Protein AF-A0A352ICX8-F1 (afdb_monomer_lite)

Sequence (195 aa):
MQNKGFVKVFALLLTLVCLFYLSFSVVTSHFESKAKSIAQTEGEEAADHYLDSVLNNKVYCNVWTLKECREMGIGLGLDLKGGMNVILEVSVPDVVKALADHKEETDENFRKAIEQATTESANSQSDFITLFVKDYKALAPQKSLAELFATQQLRDKVTTNSSDKEVERVLRAEVESAINNSYNVLRTRIDRFGV

Foldseek 3Di:
DPCPVVVVVVVVVVVVVVVVLQVLQVQLVVLVVVLVVCCVVPNNVRSVVSCVVQQQAQRPPNPDGNVRSVVSHDLDACVVVPHDDDDDDDDLLVLVCVLLVVCVVVDVLLVVLSVQLVVVVVVDVDDSLVSSLVSSCVSCVPDAVLVRRCDPVCVVQGHSPDHNVSVSVVSVVSSVVVVVVVVVVVVVVSVVSPD

Structure (mmCIF, N/CA/C/O backbone):
data_AF-A0A352ICX8-F1
#
_entry.id   AF-A0A352ICX8-F1
#
loop_
_atom_site.group_PDB
_atom_site.id
_atom_site.type_symbol
_atom_site.label_atom_id
_atom_site.label_alt_id
_atom_site.label_comp_id
_atom_site.label_asym_id
_atom_site.label_entity_id
_atom_site.label_seq_id
_atom_site.pdbx_PDB_ins_code
_atom_site.Cartn_x
_atom_site.Cartn_y
_atom_site.Cartn_z
_atom_site.occupancy
_atom_site.B_iso_or_equiv
_atom_site.auth_seq_id
_atom_site.auth_comp_id
_atom_site.auth_asym_id
_atom_site.auth_atom_id
_atom_site.pdbx_PDB_model_num
ATOM 1 N N . MET A 1 1 ? 27.028 -29.276 -48.577 1.00 55.38 1 MET A N 1
ATOM 2 C CA . MET A 1 1 ? 27.467 -27.917 -48.153 1.00 55.38 1 MET A CA 1
ATOM 3 C C . MET A 1 1 ? 26.517 -26.783 -48.602 1.00 55.38 1 MET A C 1
ATOM 5 O O . MET A 1 1 ? 26.865 -25.625 -48.404 1.00 55.38 1 MET A O 1
ATOM 9 N N . GLN A 1 2 ? 25.316 -27.074 -49.134 1.00 57.41 2 GLN A N 1
ATOM 10 C CA . GLN A 1 2 ? 24.428 -26.086 -49.784 1.00 57.41 2 GLN A CA 1
ATOM 11 C C . GLN A 1 2 ? 23.592 -25.193 -48.844 1.00 57.41 2 GLN A C 1
ATOM 13 O O . GLN A 1 2 ? 23.283 -24.070 -49.219 1.00 57.41 2 GLN A O 1
ATOM 18 N N . ASN A 1 3 ? 23.318 -25.591 -47.596 1.00 61.38 3 ASN A N 1
ATOM 19 C CA . ASN A 1 3 ? 22.511 -24.757 -46.682 1.00 61.38 3 ASN A CA 1
ATOM 20 C C . ASN A 1 3 ? 23.305 -23.655 -45.954 1.00 61.38 3 ASN A C 1
ATOM 22 O O . ASN A 1 3 ? 22.727 -22.869 -45.209 1.00 61.38 3 ASN A O 1
ATOM 26 N N . LYS A 1 4 ? 24.627 -23.550 -46.169 1.00 68.69 4 LYS A N 1
ATOM 27 C CA . LYS A 1 4 ? 25.471 -22.558 -45.475 1.00 68.69 4 LYS A CA 1
ATOM 28 C C . LYS A 1 4 ? 25.108 -21.107 -45.828 1.00 68.69 4 LYS A C 1
ATOM 30 O O . LYS A 1 4 ? 25.280 -20.237 -44.983 1.00 68.69 4 LYS A O 1
ATOM 35 N N . GLY A 1 5 ? 24.620 -20.841 -47.044 1.00 75.69 5 GLY A N 1
ATOM 36 C CA . GLY A 1 5 ? 24.180 -19.500 -47.459 1.00 75.69 5 GLY A CA 1
ATOM 37 C C . GLY A 1 5 ? 22.880 -19.076 -46.774 1.00 75.69 5 GLY A C 1
ATOM 38 O O . GLY A 1 5 ? 22.820 -18.002 -46.185 1.00 75.69 5 GLY A O 1
ATOM 39 N N . PHE A 1 6 ? 21.884 -19.966 -46.761 1.00 83.69 6 PHE A N 1
ATOM 40 C CA . PHE A 1 6 ? 20.600 -19.735 -46.096 1.00 83.69 6 PHE A CA 1
ATOM 41 C C . PHE A 1 6 ? 20.761 -19.500 -44.588 1.00 83.69 6 PHE A C 1
ATOM 43 O O . PHE A 1 6 ? 20.222 -18.536 -44.052 1.00 83.69 6 PHE A O 1
ATOM 50 N N . VAL A 1 7 ? 21.581 -20.316 -43.914 1.00 85.19 7 VAL A N 1
ATOM 51 C CA . VAL A 1 7 ? 21.846 -20.162 -42.473 1.00 85.19 7 VAL A CA 1
ATOM 52 C C . VAL A 1 7 ? 22.530 -18.824 -42.159 1.00 85.19 7 VAL A C 1
ATOM 54 O O . VAL A 1 7 ? 22.190 -18.194 -41.164 1.00 85.19 7 VAL A O 1
ATOM 57 N N . LYS A 1 8 ? 23.448 -18.344 -43.012 1.00 84.06 8 LYS A N 1
ATOM 58 C CA . LYS A 1 8 ? 24.096 -17.031 -42.830 1.00 84.06 8 LYS A CA 1
ATOM 59 C C . LYS A 1 8 ? 23.122 -15.863 -42.998 1.00 84.06 8 LYS A C 1
ATOM 61 O O . LYS A 1 8 ? 23.187 -14.919 -42.219 1.00 84.06 8 LYS A O 1
ATOM 66 N N . VAL A 1 9 ? 22.223 -15.928 -43.983 1.00 88.75 9 VAL A N 1
ATOM 67 C CA . VAL A 1 9 ? 21.189 -14.898 -44.191 1.00 88.75 9 VAL A CA 1
ATOM 68 C C . VAL A 1 9 ? 20.206 -14.883 -43.023 1.00 88.75 9 VAL A C 1
ATOM 70 O O . VAL A 1 9 ? 19.910 -13.819 -42.489 1.00 88.75 9 VAL A O 1
ATOM 73 N N . PHE A 1 10 ? 19.755 -16.056 -42.577 1.00 90.81 10 PHE A N 1
ATOM 74 C CA . PHE A 1 10 ? 18.860 -16.170 -41.429 1.00 90.81 10 PHE A CA 1
ATOM 75 C C . PHE A 1 10 ? 19.502 -15.644 -40.138 1.00 90.81 10 PHE A C 1
ATOM 77 O O . PHE A 1 10 ? 18.877 -14.872 -39.418 1.00 90.81 10 PHE A O 1
ATOM 84 N N . ALA A 1 11 ? 20.764 -15.997 -39.871 1.00 90.69 11 ALA A N 1
ATOM 85 C CA . ALA A 1 11 ? 21.499 -15.481 -38.720 1.00 90.69 11 ALA A CA 1
ATOM 86 C C . ALA A 1 11 ? 21.633 -13.951 -38.766 1.00 90.69 11 ALA A C 1
ATOM 88 O O . ALA A 1 11 ? 21.402 -13.294 -37.758 1.00 90.69 11 ALA A O 1
ATOM 89 N N . LEU A 1 12 ? 21.934 -13.379 -39.937 1.00 92.75 12 LEU A N 1
ATOM 90 C CA . LEU A 1 12 ? 22.040 -11.930 -40.110 1.00 92.75 12 LEU A CA 1
ATOM 91 C C . LEU A 1 12 ? 20.704 -11.224 -39.845 1.00 92.75 12 LEU A C 1
ATOM 93 O O . LEU A 1 12 ? 20.678 -10.217 -39.140 1.00 92.75 12 LEU A O 1
ATOM 97 N N . LEU A 1 13 ? 19.596 -11.769 -40.357 1.00 93.12 13 LEU A N 1
ATOM 98 C CA . LEU A 1 13 ? 18.257 -11.241 -40.088 1.00 93.12 13 LEU A CA 1
ATOM 99 C C . LEU A 1 13 ? 17.902 -11.324 -38.600 1.00 93.12 13 LEU A C 1
ATOM 101 O O . LEU A 1 13 ? 17.429 -10.340 -38.037 1.00 93.12 13 LEU A O 1
ATOM 105 N N . LEU A 1 14 ? 18.180 -12.457 -37.948 1.00 92.50 14 LEU A N 1
ATOM 106 C CA . LEU A 1 14 ? 17.944 -12.631 -36.515 1.00 92.50 14 LEU A CA 1
ATOM 107 C C . LEU A 1 14 ? 18.749 -11.618 -35.691 1.00 92.50 14 LEU A C 1
ATOM 109 O O . LEU A 1 14 ? 18.193 -10.964 -34.814 1.00 92.50 14 LEU A O 1
ATOM 113 N N . THR A 1 15 ? 20.036 -11.434 -35.999 1.00 93.19 15 THR A N 1
ATOM 114 C CA . THR A 1 15 ? 20.881 -10.434 -35.332 1.00 93.19 15 THR A CA 1
ATOM 115 C C . THR A 1 15 ? 20.326 -9.023 -35.506 1.00 93.19 15 THR A C 1
ATOM 117 O O . THR A 1 15 ? 20.321 -8.257 -34.546 1.00 93.19 15 THR A O 1
ATOM 120 N N . LEU A 1 16 ? 19.818 -8.679 -36.692 1.00 94.19 16 LEU A N 1
ATOM 121 C CA . LEU A 1 16 ? 19.219 -7.369 -36.949 1.00 94.19 16 LEU A CA 1
ATOM 122 C C . LEU A 1 16 ? 17.960 -7.159 -36.095 1.00 94.19 16 LEU A C 1
ATOM 124 O O . LEU A 1 16 ? 17.818 -6.114 -35.465 1.00 94.19 16 LEU A O 1
ATOM 128 N N . VAL A 1 17 ? 17.098 -8.174 -35.985 1.00 91.38 17 VAL A N 1
ATOM 129 C CA . VAL A 1 17 ? 15.918 -8.132 -35.105 1.00 91.38 17 VAL A CA 1
ATOM 130 C C . VAL A 1 17 ? 16.326 -7.975 -33.637 1.00 91.38 17 VAL A C 1
ATOM 132 O O . VAL A 1 17 ? 15.759 -7.142 -32.932 1.00 91.38 17 VAL A O 1
ATOM 135 N N . CYS A 1 18 ? 17.340 -8.706 -33.169 1.00 89.19 18 CYS A N 1
ATOM 136 C CA . CYS A 1 18 ? 17.848 -8.558 -31.803 1.00 89.19 18 CYS A CA 1
ATOM 137 C C . CYS A 1 18 ? 18.395 -7.148 -31.538 1.00 89.19 18 CYS A C 1
ATOM 139 O O . CYS A 1 18 ? 18.091 -6.561 -30.503 1.00 89.19 18 CYS A O 1
ATOM 141 N N . LEU A 1 19 ? 19.170 -6.586 -32.471 1.00 91.12 19 LEU A N 1
ATOM 142 C CA . LEU A 1 19 ? 19.686 -5.218 -32.362 1.00 91.12 19 LEU A CA 1
ATOM 143 C C . LEU A 1 19 ? 18.559 -4.183 -32.347 1.00 91.12 19 LEU A C 1
ATOM 145 O O . LEU A 1 19 ? 18.636 -3.211 -31.599 1.00 91.12 19 LEU A O 1
ATOM 149 N N . PHE A 1 20 ? 17.500 -4.407 -33.126 1.00 89.50 20 PHE A N 1
ATOM 150 C CA . PHE A 1 20 ? 16.319 -3.555 -33.119 1.00 89.50 20 PHE A CA 1
ATOM 151 C C . PHE A 1 20 ? 15.634 -3.556 -31.746 1.00 89.50 20 PHE A C 1
ATOM 153 O O . PHE A 1 20 ? 15.450 -2.484 -31.171 1.00 89.50 20 PHE A O 1
ATOM 160 N N . TYR A 1 21 ? 15.360 -4.724 -31.156 1.00 86.62 21 TYR A N 1
ATOM 161 C CA . TYR A 1 21 ? 14.778 -4.792 -29.808 1.00 86.62 21 TYR A CA 1
ATOM 162 C C . TYR A 1 21 ? 15.701 -4.204 -28.728 1.00 86.62 21 TYR A C 1
ATOM 164 O O . TYR A 1 21 ? 15.243 -3.475 -27.851 1.00 86.62 21 TYR A O 1
ATOM 172 N N . LEU A 1 22 ? 17.015 -4.435 -28.823 1.00 87.75 22 LEU A N 1
ATOM 173 C CA . LEU A 1 22 ? 17.991 -3.844 -27.900 1.00 87.75 22 LEU A CA 1
ATOM 174 C C . LEU A 1 22 ? 18.062 -2.318 -28.003 1.00 87.75 22 LEU A C 1
ATOM 176 O O . LEU A 1 22 ? 18.313 -1.650 -27.000 1.00 87.75 22 LEU A O 1
ATOM 180 N N . SER A 1 23 ? 17.823 -1.753 -29.187 1.00 89.44 23 SER A N 1
ATOM 181 C CA . SER A 1 23 ? 17.864 -0.303 -29.377 1.00 89.44 23 SER A CA 1
ATOM 182 C C . SER A 1 23 ? 16.794 0.433 -28.563 1.00 89.44 23 SER A C 1
ATOM 184 O O . SER A 1 23 ? 17.075 1.526 -28.074 1.00 89.44 23 SER A O 1
ATOM 186 N N . PHE A 1 24 ? 15.624 -0.177 -28.319 1.00 88.19 24 PHE A N 1
ATOM 187 C CA . PHE A 1 24 ? 14.598 0.405 -27.446 1.00 88.19 24 PHE A CA 1
ATOM 188 C C . PHE A 1 24 ? 15.107 0.586 -26.017 1.00 88.19 24 PHE A C 1
ATOM 190 O O . PHE A 1 24 ? 14.964 1.673 -25.464 1.00 88.19 24 PHE A O 1
ATOM 197 N N . SER A 1 25 ? 15.786 -0.424 -25.460 1.00 87.19 25 SER A N 1
ATOM 198 C CA . SER A 1 25 ? 16.375 -0.351 -24.116 1.00 87.19 25 SER A CA 1
ATOM 199 C C . SER A 1 25 ? 17.410 0.772 -23.984 1.00 87.19 25 SER A C 1
ATOM 201 O O . SER A 1 25 ? 17.482 1.433 -22.950 1.00 87.19 25 SER A O 1
ATOM 203 N N . VAL A 1 26 ? 18.204 1.019 -25.033 1.00 87.62 26 VAL A N 1
ATOM 204 C CA . VAL A 1 26 ? 19.197 2.111 -25.056 1.00 87.62 26 VAL A CA 1
ATOM 205 C C . VAL A 1 26 ? 18.513 3.477 -25.094 1.00 87.62 26 VAL A C 1
ATOM 207 O O . VAL A 1 26 ? 18.937 4.416 -24.421 1.00 87.62 26 VAL A O 1
ATOM 210 N N . VAL A 1 27 ? 17.433 3.602 -25.865 1.00 87.94 27 VAL A N 1
ATOM 211 C CA . VAL A 1 27 ? 16.665 4.848 -25.955 1.00 87.94 27 VAL A CA 1
ATOM 212 C C . VAL A 1 27 ? 16.000 5.151 -24.618 1.00 87.94 27 VAL A C 1
ATOM 214 O O . VAL A 1 27 ? 16.127 6.266 -24.117 1.00 87.94 27 VAL A O 1
ATOM 217 N N . THR A 1 28 ? 15.352 4.171 -23.988 1.00 87.06 28 THR A N 1
ATOM 218 C CA . THR A 1 28 ? 14.736 4.363 -22.669 1.00 87.06 28 THR A CA 1
ATOM 219 C C . THR A 1 28 ? 15.777 4.701 -21.607 1.00 87.06 28 THR A C 1
ATOM 221 O O . THR A 1 28 ? 15.557 5.629 -20.829 1.00 87.06 28 THR A O 1
ATOM 224 N N . SER A 1 29 ? 16.943 4.039 -21.616 1.00 86.00 29 SER A N 1
ATOM 225 C CA . SER A 1 29 ? 18.015 4.335 -20.658 1.00 86.00 29 SER A CA 1
ATOM 226 C C . SER A 1 29 ? 18.589 5.739 -20.844 1.00 86.00 29 SER A C 1
ATOM 228 O O . SER A 1 29 ? 19.012 6.358 -19.872 1.00 86.00 29 SER A O 1
ATOM 230 N N . HIS A 1 30 ? 18.601 6.271 -22.070 1.00 88.81 30 HIS A N 1
ATOM 231 C CA . HIS A 1 30 ? 19.041 7.640 -22.337 1.00 88.81 30 HIS A CA 1
ATOM 232 C C . HIS A 1 30 ? 18.140 8.673 -21.641 1.00 88.81 30 HIS A C 1
ATOM 234 O O . HIS A 1 30 ? 18.641 9.560 -20.947 1.00 88.81 30 HIS A O 1
ATOM 240 N N . PHE A 1 31 ? 16.816 8.534 -21.771 1.00 87.44 31 PHE A N 1
ATOM 241 C CA . PHE A 1 31 ? 15.858 9.426 -21.108 1.00 87.44 31 PHE A CA 1
ATOM 242 C C . PHE A 1 31 ? 15.851 9.250 -19.587 1.00 87.44 31 PHE A C 1
ATOM 244 O O . PHE A 1 31 ? 15.795 10.241 -18.863 1.00 87.44 31 PHE A O 1
ATOM 251 N N . GLU A 1 32 ? 15.985 8.018 -19.094 1.00 85.12 32 GLU A N 1
ATOM 252 C CA . GLU A 1 32 ? 16.099 7.736 -17.657 1.00 85.12 32 GLU A CA 1
ATOM 253 C C . GLU A 1 32 ? 17.392 8.311 -17.061 1.00 85.12 32 GLU A C 1
ATOM 255 O O . GLU A 1 32 ? 17.364 8.919 -15.994 1.00 85.12 32 GLU A O 1
ATOM 260 N N . SER A 1 33 ? 18.520 8.222 -17.771 1.00 85.56 33 SER A N 1
ATOM 261 C CA . SER A 1 33 ? 19.778 8.836 -17.330 1.00 85.56 33 SER A CA 1
ATOM 262 C C . SER A 1 33 ? 19.693 10.363 -17.294 1.00 85.56 33 SER A C 1
ATOM 264 O O . SER A 1 33 ? 20.306 10.992 -16.431 1.00 85.56 33 SER A O 1
ATOM 266 N N . LYS A 1 34 ? 18.922 10.970 -18.204 1.00 86.81 34 LYS A N 1
ATOM 267 C CA . LYS A 1 34 ? 18.666 12.412 -18.206 1.00 86.81 34 LYS A CA 1
ATOM 268 C C . LYS A 1 34 ? 17.754 12.827 -17.050 1.00 86.81 34 LYS A C 1
ATOM 270 O O . LYS A 1 34 ? 18.074 13.785 -16.352 1.00 86.81 34 LYS A O 1
ATOM 275 N N . ALA A 1 35 ? 16.695 12.066 -16.781 1.00 86.81 35 ALA A N 1
ATOM 276 C CA . ALA A 1 35 ? 15.860 12.263 -15.597 1.00 86.81 35 ALA A CA 1
ATOM 277 C C . ALA A 1 35 ? 16.687 12.165 -14.306 1.00 86.81 35 ALA A C 1
ATOM 279 O O . ALA A 1 35 ? 16.589 13.032 -13.446 1.00 86.81 35 ALA A O 1
ATOM 280 N N . LYS A 1 36 ? 17.605 11.194 -14.214 1.00 85.44 36 LYS A N 1
ATOM 281 C CA . LYS A 1 36 ? 18.524 11.061 -13.074 1.00 85.44 36 LYS A CA 1
ATOM 282 C C . LYS A 1 36 ? 19.438 12.275 -12.897 1.00 85.44 36 LYS A C 1
ATOM 284 O O . LYS A 1 36 ? 19.694 12.676 -11.767 1.00 85.44 36 LYS A O 1
ATOM 289 N N . SER A 1 37 ? 19.924 12.870 -13.989 1.00 86.94 37 SER A N 1
ATOM 290 C CA . SER A 1 37 ? 20.717 14.103 -13.897 1.00 86.94 37 SER A CA 1
ATOM 291 C C . SER A 1 37 ? 19.896 15.291 -13.387 1.00 86.94 37 SER A C 1
ATOM 293 O O . SER A 1 37 ? 20.404 16.047 -12.568 1.00 86.94 37 SER A O 1
ATOM 295 N N . ILE A 1 38 ? 18.621 15.396 -13.785 1.00 86.38 38 ILE A N 1
ATOM 296 C CA . ILE A 1 38 ? 17.686 16.418 -13.284 1.00 86.38 38 ILE A CA 1
ATOM 297 C C . ILE A 1 38 ? 17.395 16.184 -11.797 1.00 86.38 38 ILE A C 1
ATOM 299 O O . ILE A 1 38 ? 17.447 17.124 -11.011 1.00 86.38 38 ILE A O 1
ATOM 303 N N . ALA A 1 39 ? 17.192 14.928 -11.385 1.00 86.94 39 ALA A N 1
ATOM 304 C CA . ALA A 1 39 ? 16.965 14.576 -9.984 1.00 86.94 39 ALA A CA 1
ATOM 305 C C . ALA A 1 39 ? 18.119 15.024 -9.074 1.00 86.94 39 ALA A C 1
ATOM 307 O O . ALA A 1 39 ? 17.896 15.479 -7.956 1.00 86.94 39 ALA A O 1
ATOM 308 N N . GLN A 1 40 ? 19.360 14.928 -9.564 1.00 85.31 40 GLN A N 1
ATOM 309 C CA . GLN A 1 40 ? 20.551 15.345 -8.820 1.00 85.31 40 GLN A CA 1
ATOM 310 C C . GLN A 1 40 ? 20.701 16.867 -8.703 1.00 85.31 40 GLN A C 1
ATOM 312 O O . GLN A 1 40 ? 21.315 17.331 -7.745 1.00 85.31 40 GLN A O 1
ATOM 317 N N . THR A 1 41 ? 20.186 17.640 -9.661 1.00 86.94 41 THR A N 1
ATOM 318 C CA . THR A 1 41 ? 20.341 19.103 -9.691 1.00 86.94 41 THR A CA 1
ATOM 319 C C . THR A 1 41 ? 19.139 19.856 -9.130 1.00 86.94 41 THR A C 1
ATOM 321 O O . THR A 1 41 ? 19.321 20.884 -8.486 1.00 86.94 41 THR A O 1
ATOM 324 N N . G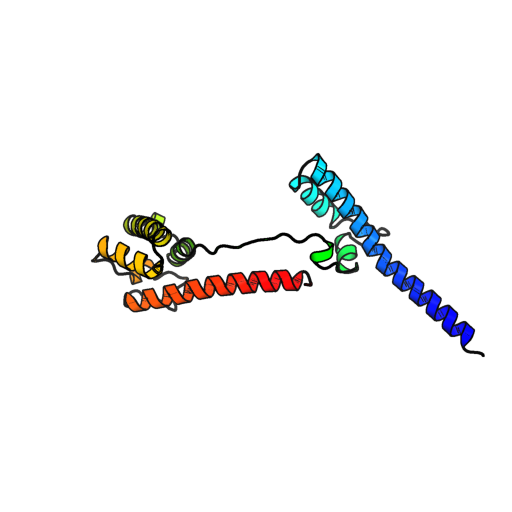LU A 1 42 ? 17.926 19.363 -9.377 1.00 83.31 42 GLU A N 1
ATOM 325 C CA . GLU A 1 42 ? 16.656 20.064 -9.126 1.00 83.31 42 GLU A CA 1
ATOM 326 C C . GLU A 1 42 ? 15.717 19.296 -8.178 1.00 83.31 42 GLU A C 1
ATOM 328 O O . GLU A 1 42 ? 14.721 19.854 -7.725 1.00 83.31 42 GLU A O 1
ATOM 333 N N . GLY A 1 43 ? 16.049 18.048 -7.831 1.00 85.19 43 GLY A N 1
ATOM 334 C CA . GLY A 1 43 ? 15.244 17.190 -6.960 1.00 85.19 43 GLY A CA 1
ATOM 335 C C . GLY A 1 43 ? 14.380 16.178 -7.718 1.00 85.19 43 GLY A C 1
ATOM 336 O O . GLY A 1 43 ? 14.159 16.278 -8.926 1.00 85.19 43 GLY A O 1
ATOM 337 N N . GLU A 1 44 ? 13.908 15.164 -6.993 1.00 83.38 44 GLU A N 1
ATOM 338 C CA . GLU A 1 44 ? 13.202 14.001 -7.553 1.00 83.38 44 GLU A CA 1
ATOM 339 C C . GLU A 1 44 ? 11.865 14.383 -8.219 1.00 83.38 44 GLU A C 1
ATOM 341 O O . GLU A 1 44 ? 11.563 13.907 -9.311 1.00 83.38 44 GLU A O 1
ATOM 346 N N . GLU A 1 45 ? 11.144 15.362 -7.662 1.00 83.06 45 GLU A N 1
ATOM 347 C CA . GLU A 1 45 ? 9.885 15.879 -8.224 1.00 83.06 45 GLU A CA 1
ATOM 348 C C . GLU A 1 45 ? 10.053 16.473 -9.637 1.00 83.06 45 GLU A C 1
ATOM 350 O O . GLU A 1 45 ? 9.205 16.281 -10.512 1.00 83.06 45 GLU A O 1
ATOM 355 N N . ALA A 1 46 ? 11.168 17.166 -9.897 1.00 83.12 46 ALA A N 1
ATOM 356 C CA . ALA A 1 46 ? 11.459 17.744 -11.209 1.00 83.12 46 ALA A CA 1
ATOM 357 C C . ALA A 1 46 ? 11.775 16.659 -12.255 1.00 83.12 46 ALA A C 1
ATOM 359 O O . ALA A 1 46 ? 11.397 16.773 -13.426 1.00 83.12 46 ALA A O 1
ATOM 360 N N . ALA A 1 47 ? 12.436 15.578 -11.833 1.00 84.00 47 ALA A N 1
ATOM 361 C CA . ALA A 1 47 ? 12.729 14.436 -12.691 1.00 84.00 47 ALA A CA 1
ATOM 362 C C . ALA A 1 47 ? 11.463 13.660 -13.078 1.00 84.00 47 ALA A C 1
ATOM 364 O O . ALA A 1 47 ? 11.314 13.278 -14.244 1.00 84.00 47 ALA A O 1
ATOM 365 N N . ASP A 1 48 ? 10.536 13.483 -12.137 1.00 84.31 48 ASP A N 1
ATOM 366 C CA . ASP A 1 48 ? 9.250 12.832 -12.386 1.00 84.31 48 ASP A CA 1
ATOM 367 C C . ASP A 1 48 ? 8.388 13.645 -13.354 1.00 84.31 48 ASP A C 1
ATOM 369 O O . ASP A 1 48 ? 7.881 13.103 -14.340 1.00 84.31 48 ASP A O 1
ATOM 373 N N . HIS A 1 49 ? 8.313 14.964 -13.160 1.00 86.62 49 HIS A N 1
ATOM 374 C CA . HIS A 1 49 ? 7.638 15.862 -14.097 1.00 86.62 49 HIS A CA 1
ATOM 375 C C . HIS A 1 49 ? 8.238 15.804 -15.508 1.00 86.62 49 HIS A C 1
ATOM 377 O O . HIS A 1 49 ? 7.504 15.788 -16.503 1.00 86.62 49 HIS A O 1
ATOM 383 N N . TYR A 1 50 ? 9.568 15.738 -15.619 1.00 87.50 50 TYR A N 1
ATOM 384 C CA . TYR A 1 50 ? 10.235 15.559 -16.905 1.00 87.50 50 TYR A CA 1
ATOM 385 C C . TYR A 1 50 ? 9.829 14.237 -17.567 1.00 87.50 50 TYR A C 1
ATOM 387 O O . TYR A 1 50 ? 9.431 14.233 -18.735 1.00 87.50 50 TYR A O 1
ATOM 395 N N . LEU A 1 51 ? 9.887 13.121 -16.839 1.00 85.50 51 LEU A N 1
ATOM 396 C CA . LEU A 1 51 ? 9.537 11.809 -17.381 1.00 85.50 51 LEU A CA 1
ATOM 397 C C . LEU A 1 51 ? 8.080 11.736 -17.830 1.00 85.50 51 LEU A C 1
ATOM 399 O O . LEU A 1 51 ? 7.827 11.197 -18.908 1.00 85.50 51 LEU A O 1
ATOM 403 N N . ASP A 1 52 ? 7.151 12.295 -17.058 1.00 85.44 52 ASP A N 1
ATOM 404 C CA . ASP A 1 52 ? 5.728 12.319 -17.403 1.00 85.44 52 ASP A CA 1
ATOM 405 C C . ASP A 1 52 ? 5.474 13.140 -18.677 1.00 85.44 52 ASP A C 1
ATOM 407 O O . ASP A 1 52 ? 4.805 12.686 -19.609 1.00 85.44 52 ASP A O 1
ATOM 411 N N . SER A 1 53 ? 6.130 14.299 -18.798 1.00 86.62 53 SER A N 1
ATOM 412 C CA . SER A 1 53 ? 6.022 15.145 -19.992 1.00 86.62 53 SER A CA 1
ATOM 413 C C . SER A 1 53 ? 6.547 14.468 -21.265 1.00 86.62 53 SER A C 1
ATOM 415 O O . SER A 1 53 ? 6.020 14.693 -22.355 1.00 86.62 53 SER A O 1
ATOM 417 N N . VAL A 1 54 ? 7.576 13.622 -21.151 1.00 86.38 54 VAL A N 1
ATOM 418 C CA . VAL A 1 54 ? 8.203 12.927 -22.287 1.00 86.38 54 VAL A CA 1
ATOM 419 C C . VAL A 1 54 ? 7.535 11.581 -22.577 1.00 86.38 54 VAL A C 1
ATOM 421 O O . VAL A 1 54 ? 7.650 11.075 -23.694 1.00 86.38 54 VAL A O 1
ATOM 424 N N . LEU A 1 55 ? 6.787 11.022 -21.623 1.00 84.81 55 LEU A N 1
ATOM 425 C CA . LEU A 1 55 ? 6.207 9.680 -21.691 1.00 84.81 55 LEU A CA 1
ATOM 426 C C . LEU A 1 55 ? 5.389 9.438 -22.969 1.00 84.81 55 LEU A C 1
ATOM 428 O O . LEU A 1 55 ? 5.542 8.402 -23.620 1.00 84.81 55 LEU A O 1
ATOM 432 N N . ASN A 1 56 ? 4.557 10.415 -23.339 1.00 85.12 56 ASN A N 1
ATOM 433 C CA . ASN A 1 56 ? 3.646 10.340 -24.485 1.00 85.12 56 ASN A CA 1
ATOM 434 C C . ASN A 1 56 ? 4.218 10.963 -25.770 1.00 85.12 56 ASN A C 1
ATOM 436 O O . ASN A 1 56 ? 3.572 10.924 -26.818 1.00 85.12 56 ASN A O 1
ATOM 440 N N . ASN A 1 57 ? 5.425 11.528 -25.721 1.00 84.69 57 ASN A N 1
ATOM 441 C CA . ASN A 1 57 ? 6.063 12.111 -26.895 1.00 84.69 57 ASN A CA 1
ATOM 442 C C . ASN A 1 57 ? 6.734 11.027 -27.740 1.00 84.69 57 ASN A C 1
ATOM 444 O O . ASN A 1 57 ? 7.272 10.049 -27.219 1.00 84.69 57 ASN A O 1
ATOM 448 N N . LYS A 1 58 ? 6.730 11.214 -29.065 1.00 85.50 58 LYS A N 1
ATOM 449 C CA . LYS A 1 58 ? 7.415 10.316 -30.001 1.00 85.50 58 LYS A CA 1
ATOM 450 C C . LYS A 1 58 ? 8.920 10.544 -29.910 1.00 85.50 58 LYS A C 1
ATOM 452 O O . LYS A 1 58 ? 9.421 11.565 -30.373 1.00 85.50 58 LYS A O 1
ATOM 457 N N . VAL A 1 59 ? 9.630 9.596 -29.308 1.00 81.81 59 VAL A N 1
ATOM 458 C CA . VAL A 1 59 ? 11.067 9.720 -29.013 1.00 81.81 59 VAL A CA 1
ATOM 459 C C . VAL A 1 59 ? 11.938 8.809 -29.871 1.00 81.81 59 VAL A C 1
ATOM 461 O O . VAL A 1 59 ? 13.114 9.106 -30.063 1.00 81.81 59 VAL A O 1
ATOM 464 N N . TYR A 1 60 ? 11.379 7.730 -30.426 1.00 83.31 60 TYR A N 1
ATOM 465 C CA . TYR A 1 60 ? 12.125 6.775 -31.243 1.00 83.31 60 TYR A CA 1
ATOM 466 C C . TYR A 1 60 ? 11.586 6.730 -32.674 1.00 83.31 60 TYR A C 1
ATOM 468 O O . TYR A 1 60 ? 10.395 6.508 -32.906 1.00 83.31 60 TYR A O 1
ATOM 476 N N . CYS A 1 61 ? 12.471 7.005 -33.639 1.00 80.50 61 CYS A N 1
ATOM 477 C CA . CYS A 1 61 ? 12.189 7.050 -35.080 1.00 80.50 61 CYS A CA 1
ATOM 478 C C . CYS A 1 61 ? 10.940 7.865 -35.481 1.00 80.50 61 CYS A C 1
ATOM 480 O O . CYS A 1 61 ? 10.377 7.632 -36.545 1.00 80.50 61 CYS A O 1
ATOM 482 N N . ASN A 1 62 ? 10.497 8.812 -34.641 1.00 80.31 62 ASN A N 1
ATOM 483 C CA . ASN A 1 62 ? 9.268 9.600 -34.812 1.00 80.31 62 ASN A CA 1
ATOM 484 C C . ASN A 1 62 ? 7.973 8.766 -34.969 1.00 80.31 62 ASN A C 1
ATOM 486 O O . ASN A 1 62 ? 6.957 9.262 -35.463 1.00 80.31 62 ASN A O 1
ATOM 490 N N . VAL A 1 63 ? 8.004 7.498 -34.552 1.00 84.56 63 VAL A N 1
ATOM 491 C CA . VAL A 1 63 ? 6.874 6.560 -34.632 1.00 84.56 63 VAL A CA 1
ATOM 492 C C . VAL A 1 63 ? 6.468 6.100 -33.238 1.00 84.56 63 VAL A C 1
ATOM 494 O O . VAL A 1 63 ? 5.278 6.115 -32.943 1.00 84.56 63 VAL A O 1
ATOM 497 N N . TRP A 1 64 ? 7.440 5.782 -32.379 1.00 84.50 64 TRP A N 1
ATOM 498 C CA . TRP A 1 64 ? 7.192 5.199 -31.061 1.00 84.50 64 TRP A CA 1
ATOM 499 C C . TRP A 1 64 ? 7.360 6.211 -29.929 1.00 84.50 64 TRP A C 1
ATOM 501 O O . TRP A 1 64 ? 8.303 7.014 -29.904 1.00 84.50 64 TRP A O 1
ATOM 511 N N . THR A 1 65 ? 6.437 6.146 -28.977 1.00 89.38 65 THR A N 1
ATOM 512 C CA . THR A 1 65 ? 6.456 6.914 -27.731 1.00 89.38 65 THR A CA 1
ATOM 513 C C . THR A 1 65 ? 7.425 6.319 -26.717 1.00 89.38 65 THR A C 1
ATOM 515 O O . THR A 1 65 ? 7.803 5.149 -26.812 1.00 89.38 65 THR A O 1
ATOM 518 N N . LEU A 1 66 ? 7.831 7.106 -25.716 1.00 85.75 66 LEU A N 1
ATOM 519 C CA . LEU A 1 66 ? 8.697 6.597 -24.648 1.00 85.75 66 LEU A CA 1
ATOM 520 C C . LEU A 1 66 ? 8.016 5.448 -23.887 1.00 85.75 66 LEU A C 1
ATOM 522 O O . LEU A 1 66 ? 8.681 4.482 -23.516 1.00 85.75 66 LEU A O 1
ATOM 526 N N . LYS A 1 67 ? 6.691 5.522 -23.710 1.00 85.44 67 LYS A N 1
ATOM 527 C CA . LYS A 1 67 ? 5.884 4.445 -23.129 1.00 85.44 67 LYS A CA 1
ATOM 528 C C . LYS A 1 67 ? 6.005 3.138 -23.916 1.00 85.44 67 LYS A C 1
ATOM 530 O O . LYS A 1 67 ? 6.362 2.116 -23.340 1.00 85.44 67 LYS A O 1
ATOM 535 N N . GLU A 1 68 ? 5.784 3.178 -25.226 1.00 85.38 68 GLU A N 1
ATOM 536 C CA . GLU A 1 68 ? 5.890 1.988 -26.083 1.00 85.38 68 GLU A CA 1
ATOM 537 C C . GLU A 1 68 ? 7.325 1.448 -26.131 1.00 85.38 68 GLU A C 1
ATOM 539 O O . GLU A 1 68 ? 7.539 0.238 -26.126 1.00 85.38 68 GLU A O 1
ATOM 544 N N . CYS A 1 69 ? 8.329 2.332 -26.116 1.00 85.38 69 CYS A N 1
ATOM 545 C CA . CYS A 1 69 ? 9.732 1.923 -26.036 1.00 85.38 69 CYS A CA 1
ATOM 546 C C . CYS A 1 69 ? 10.047 1.205 -24.714 1.00 85.38 69 CYS A C 1
ATOM 548 O O . CYS A 1 69 ? 10.839 0.268 -24.715 1.00 85.38 69 CYS A O 1
ATOM 550 N N . ARG A 1 70 ? 9.428 1.614 -23.597 1.00 83.69 70 ARG A N 1
ATOM 551 C CA . ARG A 1 70 ? 9.562 0.938 -22.293 1.00 83.69 70 ARG A CA 1
ATOM 552 C C . ARG A 1 70 ? 8.891 -0.428 -22.279 1.00 83.69 70 ARG A C 1
ATOM 554 O O . ARG A 1 70 ? 9.465 -1.359 -21.730 1.00 83.69 70 ARG A O 1
ATOM 561 N N . GLU A 1 71 ? 7.717 -0.551 -22.889 1.00 83.56 71 GLU A N 1
ATOM 562 C CA . GLU A 1 71 ? 6.987 -1.822 -22.983 1.00 83.56 71 GLU A CA 1
ATOM 563 C C . GLU A 1 71 ? 7.693 -2.835 -23.902 1.00 83.56 71 GLU A C 1
ATOM 565 O O . GLU A 1 71 ? 7.674 -4.031 -23.624 1.00 83.56 71 GLU A O 1
ATOM 570 N N . MET A 1 72 ? 8.346 -2.370 -24.975 1.00 83.44 72 MET A N 1
ATOM 571 C CA . MET A 1 72 ? 9.131 -3.217 -25.889 1.00 83.44 72 MET A CA 1
ATOM 572 C C . MET A 1 72 ? 10.583 -3.447 -25.443 1.00 83.44 72 MET A C 1
ATOM 574 O O . MET A 1 72 ? 11.263 -4.317 -25.992 1.00 83.44 72 MET A O 1
ATOM 578 N N . GLY A 1 73 ? 11.076 -2.642 -24.501 1.00 79.25 73 GLY A N 1
ATOM 579 C CA . GLY A 1 73 ? 12.414 -2.759 -23.940 1.00 79.25 73 GLY A CA 1
ATOM 580 C C . GLY A 1 73 ? 12.565 -3.989 -23.048 1.00 79.25 73 GLY A C 1
ATOM 581 O O . GLY A 1 73 ? 11.606 -4.671 -22.693 1.00 79.25 73 GLY A O 1
ATOM 582 N N . ILE A 1 74 ? 13.803 -4.283 -22.658 1.00 80.44 74 ILE A N 1
ATOM 583 C CA . ILE A 1 74 ? 14.066 -5.361 -21.701 1.00 80.44 74 ILE A CA 1
ATOM 584 C C . ILE A 1 74 ? 13.464 -4.965 -20.346 1.00 80.44 74 ILE A C 1
ATOM 586 O O . ILE A 1 74 ? 13.753 -3.888 -19.824 1.00 80.44 74 ILE A O 1
ATOM 590 N N . GLY A 1 75 ? 12.661 -5.848 -19.752 1.00 72.44 75 GLY A N 1
ATOM 591 C CA . GLY A 1 75 ? 12.233 -5.717 -18.362 1.00 72.44 75 GLY A CA 1
ATOM 592 C C . GLY A 1 75 ? 13.416 -5.977 -17.434 1.00 72.44 75 GLY A C 1
ATOM 593 O O . GLY A 1 75 ? 13.773 -7.128 -17.194 1.00 72.44 75 GLY A O 1
ATOM 594 N N . LEU A 1 76 ? 14.071 -4.921 -16.949 1.00 69.75 76 LEU A N 1
ATOM 595 C CA . LEU A 1 76 ? 15.067 -5.064 -15.888 1.00 69.75 76 LEU A CA 1
ATOM 596 C C . LEU A 1 76 ? 14.329 -5.293 -14.564 1.00 69.75 76 LEU A C 1
ATOM 598 O O . LEU A 1 76 ? 13.516 -4.456 -14.170 1.00 69.75 76 LEU A O 1
ATOM 602 N N . GLY A 1 77 ? 14.637 -6.400 -13.882 1.00 63.97 77 GLY A N 1
ATOM 603 C CA . GLY A 1 77 ? 14.148 -6.660 -12.529 1.00 63.97 77 GLY A CA 1
ATOM 604 C C . GLY A 1 77 ? 14.627 -5.601 -11.529 1.00 63.97 77 GLY A C 1
ATOM 605 O O . GLY A 1 77 ? 15.597 -4.879 -11.780 1.00 63.97 77 GLY A O 1
ATOM 606 N N . LEU A 1 78 ? 13.955 -5.524 -10.378 1.00 64.50 78 LEU A N 1
ATOM 607 C CA . LEU A 1 78 ? 14.193 -4.499 -9.353 1.00 64.50 78 LEU A CA 1
ATOM 608 C C . LEU A 1 78 ? 15.649 -4.457 -8.851 1.00 64.50 78 LEU A C 1
ATOM 610 O O . LEU A 1 78 ? 16.161 -3.381 -8.554 1.00 64.50 78 LEU A O 1
ATOM 614 N N . ASP A 1 79 ? 16.333 -5.604 -8.838 1.00 62.53 79 ASP A N 1
ATOM 615 C CA . ASP A 1 79 ? 17.755 -5.713 -8.483 1.00 62.53 79 ASP A CA 1
ATOM 616 C C . ASP A 1 79 ? 18.654 -4.844 -9.383 1.00 62.53 79 ASP A C 1
ATOM 618 O O . ASP A 1 79 ? 19.538 -4.131 -8.915 1.00 62.53 79 ASP A O 1
ATOM 622 N N . LEU A 1 80 ? 18.362 -4.811 -10.687 1.00 64.12 80 LEU A N 1
ATOM 623 C CA . LEU A 1 80 ? 19.157 -4.080 -11.676 1.00 64.12 80 LEU A CA 1
ATOM 624 C C . LEU A 1 80 ? 18.759 -2.602 -11.811 1.00 64.12 80 LEU A C 1
ATOM 626 O O . LEU A 1 80 ? 19.531 -1.812 -12.353 1.00 64.12 80 LEU A O 1
ATOM 630 N N . LYS A 1 81 ? 17.567 -2.220 -11.335 1.00 62.84 81 LYS A N 1
ATOM 631 C CA . LYS A 1 81 ? 17.079 -0.828 -11.333 1.00 62.84 81 LYS A CA 1
ATOM 632 C C . LYS A 1 81 ? 17.303 -0.095 -10.004 1.00 62.84 81 LYS A C 1
ATOM 634 O O . LYS A 1 81 ? 17.116 1.118 -9.963 1.00 62.84 81 LYS A O 1
ATOM 639 N N . GLY A 1 82 ? 17.777 -0.797 -8.972 1.00 62.97 82 GLY A N 1
ATOM 640 C CA . GLY A 1 82 ? 17.969 -0.264 -7.624 1.00 62.97 82 GLY A CA 1
ATOM 641 C C . GLY A 1 82 ? 16.681 -0.376 -6.812 1.00 62.97 82 GLY A C 1
ATOM 642 O O . GLY A 1 82 ? 15.761 0.419 -6.977 1.00 62.97 82 GLY A O 1
ATOM 643 N N . GLY A 1 83 ? 16.600 -1.389 -5.948 1.00 62.59 83 GLY A N 1
ATOM 644 C CA . GLY A 1 83 ? 15.433 -1.627 -5.101 1.00 62.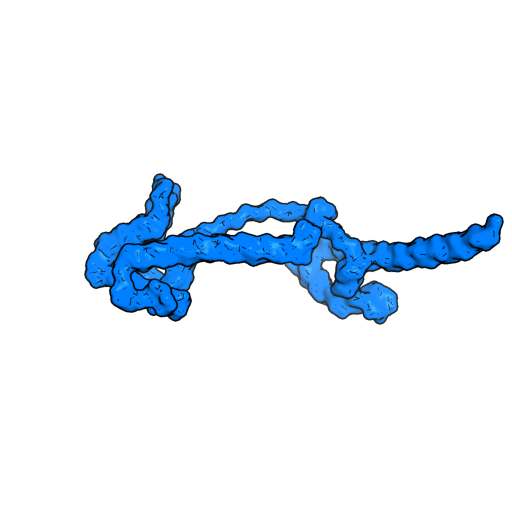59 83 GLY A CA 1
ATOM 645 C C . GLY A 1 83 ? 15.345 -0.675 -3.907 1.00 62.59 83 GLY A C 1
ATOM 646 O O . GLY A 1 83 ? 16.351 -0.364 -3.272 1.00 62.59 83 GLY A O 1
ATOM 647 N N . MET A 1 84 ? 14.124 -0.250 -3.578 1.00 68.50 84 MET A N 1
ATOM 648 C CA . MET A 1 84 ? 13.803 0.467 -2.341 1.00 68.50 84 MET A CA 1
ATOM 649 C C . MET A 1 84 ? 13.434 -0.542 -1.240 1.00 68.50 84 MET A C 1
ATOM 651 O O . MET A 1 84 ? 12.611 -1.426 -1.471 1.00 68.50 84 MET A O 1
ATOM 655 N N . ASN A 1 85 ? 14.009 -0.407 -0.039 1.00 64.88 85 ASN A N 1
ATOM 656 C CA . ASN A 1 85 ? 13.578 -1.170 1.137 1.00 64.88 85 ASN A CA 1
ATOM 657 C C . ASN A 1 85 ? 12.426 -0.429 1.828 1.00 64.88 85 ASN A C 1
ATOM 659 O O . ASN A 1 85 ? 12.646 0.640 2.395 1.00 64.88 85 ASN A O 1
ATOM 663 N N . VAL A 1 86 ? 11.215 -0.987 1.783 1.00 65.62 86 VAL A N 1
ATOM 664 C CA . VAL A 1 86 ? 10.028 -0.405 2.425 1.00 65.62 86 VAL A CA 1
ATOM 665 C C . VAL A 1 86 ? 9.516 -1.363 3.492 1.00 65.62 86 VAL A C 1
ATOM 667 O O . VAL A 1 86 ? 9.199 -2.513 3.198 1.00 65.62 86 VAL A O 1
ATOM 670 N N . ILE A 1 87 ? 9.402 -0.872 4.724 1.00 72.56 87 ILE A N 1
ATOM 671 C CA . ILE A 1 87 ? 8.673 -1.544 5.801 1.00 72.56 87 ILE A CA 1
ATOM 672 C C . ILE A 1 87 ? 7.334 -0.827 5.921 1.00 72.56 87 ILE A C 1
ATOM 674 O O . ILE A 1 87 ? 7.298 0.389 6.093 1.00 72.56 87 ILE A O 1
ATOM 678 N N . LEU A 1 88 ? 6.241 -1.572 5.785 1.00 69.31 88 LEU A N 1
ATOM 679 C CA . LEU A 1 88 ? 4.894 -1.032 5.918 1.00 69.31 88 LEU A CA 1
ATOM 680 C C . LEU A 1 88 ? 4.314 -1.461 7.254 1.00 69.31 88 LEU A C 1
ATOM 682 O O . LEU A 1 88 ? 4.246 -2.651 7.558 1.00 69.31 88 LEU A O 1
ATOM 686 N N . GLU A 1 89 ? 3.883 -0.473 8.026 1.00 75.88 89 GLU A N 1
ATOM 687 C CA . GLU A 1 89 ? 3.191 -0.672 9.287 1.00 75.88 89 GLU A CA 1
ATOM 688 C C . GLU A 1 89 ? 1.703 -0.383 9.082 1.00 75.88 89 GLU A C 1
ATOM 690 O O . GLU A 1 89 ? 1.325 0.672 8.570 1.00 75.88 89 GLU A O 1
ATOM 695 N N . VAL A 1 90 ? 0.851 -1.343 9.442 1.00 76.00 90 VAL A N 1
ATOM 696 C CA . VAL A 1 90 ? -0.602 -1.154 9.421 1.00 76.00 90 VAL A CA 1
ATOM 697 C C . VAL A 1 90 ? -1.035 -0.721 10.813 1.00 76.00 90 VAL A C 1
ATOM 699 O O . VAL A 1 90 ? -1.000 -1.506 11.759 1.00 76.00 90 VAL A O 1
ATOM 702 N N . SER A 1 91 ? -1.466 0.532 10.925 1.00 83.44 91 SER A N 1
ATOM 703 C CA . SER A 1 91 ? -2.027 1.082 12.155 1.00 83.44 91 SER A CA 1
ATOM 704 C C . SER A 1 91 ? -3.424 0.504 12.397 1.00 83.44 91 SER A C 1
ATOM 706 O O . SER A 1 91 ? -4.401 0.888 11.753 1.00 83.44 91 SER A O 1
ATOM 708 N N . VAL A 1 92 ? -3.529 -0.433 13.342 1.00 85.50 92 VAL A N 1
ATOM 709 C CA . VAL A 1 92 ? -4.816 -0.988 13.799 1.00 85.50 92 VAL A CA 1
ATOM 710 C C . VAL A 1 92 ? -5.790 0.106 14.279 1.00 85.50 92 VAL A C 1
ATOM 712 O O . VAL A 1 92 ? -6.964 0.030 13.903 1.00 85.50 92 VAL A O 1
ATOM 715 N N . PRO A 1 93 ? -5.360 1.143 15.033 1.00 87.88 93 PRO A N 1
ATOM 716 C CA . PRO A 1 93 ? -6.245 2.239 15.431 1.00 87.88 93 PRO A CA 1
ATOM 717 C C . PRO A 1 93 ? -6.932 2.928 14.249 1.00 87.88 93 PRO A C 1
ATOM 719 O O . PRO A 1 93 ? -8.116 3.247 14.331 1.00 87.88 93 PRO A O 1
ATOM 722 N N . ASP A 1 94 ? -6.216 3.134 13.144 1.00 87.44 94 ASP A N 1
ATOM 723 C CA . ASP A 1 94 ? -6.761 3.844 11.984 1.00 87.44 94 ASP A CA 1
ATOM 724 C C . ASP A 1 94 ? -7.750 2.983 11.198 1.00 87.44 94 ASP A C 1
ATOM 726 O O . ASP A 1 94 ? -8.757 3.493 10.709 1.00 87.44 94 ASP A O 1
ATOM 730 N N . VAL A 1 95 ? -7.542 1.663 11.164 1.00 86.69 95 VAL A N 1
ATOM 731 C CA . VAL A 1 95 ? -8.540 0.732 10.618 1.00 86.69 95 VAL A CA 1
ATOM 732 C C . VAL A 1 95 ? -9.829 0.785 11.443 1.00 86.69 95 VAL A C 1
ATOM 734 O O . VAL A 1 95 ? -10.915 0.851 10.875 1.00 86.69 95 VAL A O 1
ATOM 737 N N . VAL A 1 96 ? -9.736 0.819 12.777 1.00 87.06 96 VAL A N 1
ATOM 738 C CA . VAL A 1 96 ? -10.922 0.899 13.650 1.00 87.06 96 VAL A CA 1
ATOM 739 C C . VAL A 1 96 ? -11.679 2.220 13.466 1.00 87.06 96 VAL A C 1
ATOM 741 O O . VAL A 1 96 ? -12.909 2.196 13.409 1.00 87.06 96 VAL A O 1
ATOM 744 N N . LYS A 1 97 ? -10.981 3.353 13.310 1.00 87.19 97 LYS A N 1
ATOM 745 C CA . LYS A 1 97 ? -11.608 4.652 12.982 1.00 87.19 97 LYS A CA 1
ATOM 746 C C . LYS A 1 97 ? -12.326 4.614 11.632 1.00 87.19 97 LYS A C 1
ATOM 748 O O . LYS A 1 97 ? -13.481 5.025 11.534 1.00 87.19 97 LYS A O 1
ATOM 753 N N . ALA A 1 98 ? -11.677 4.047 10.613 1.00 87.06 98 ALA A N 1
ATOM 754 C CA . ALA A 1 98 ? -12.265 3.905 9.285 1.00 87.06 98 ALA A CA 1
ATOM 755 C C . ALA A 1 98 ? -13.532 3.028 9.306 1.00 87.06 98 ALA A C 1
ATOM 757 O O . ALA A 1 98 ? -14.543 3.401 8.712 1.00 87.06 98 ALA A O 1
ATOM 758 N N . LEU A 1 99 ? -13.514 1.910 10.046 1.00 85.00 99 LEU A N 1
ATOM 759 C CA . LEU A 1 99 ? -14.671 1.018 10.220 1.00 85.00 99 LEU A CA 1
ATOM 760 C C . LEU A 1 99 ? -15.824 1.674 10.991 1.00 85.00 99 LEU A C 1
ATOM 762 O O . LEU A 1 99 ? -16.991 1.350 10.754 1.00 85.00 99 LEU A O 1
ATOM 766 N N . ALA A 1 100 ? -15.501 2.593 11.903 1.00 84.12 100 ALA A N 1
ATOM 767 C CA . ALA A 1 100 ? -16.464 3.401 12.642 1.00 84.12 100 ALA A CA 1
ATOM 768 C C . ALA A 1 100 ? -16.999 4.598 11.835 1.00 84.12 100 ALA A C 1
ATOM 770 O O . ALA A 1 100 ? -17.759 5.385 12.392 1.00 84.12 100 ALA A O 1
ATOM 771 N N . ASP A 1 101 ? -16.649 4.737 10.549 1.00 83.94 101 ASP A N 1
ATOM 772 C CA . ASP A 1 101 ? -17.068 5.851 9.683 1.00 83.94 101 ASP A CA 1
ATOM 773 C C . ASP A 1 101 ? -16.670 7.226 10.254 1.00 83.94 101 ASP A C 1
ATOM 775 O O . ASP A 1 101 ? -17.454 8.171 10.254 1.00 83.94 101 ASP A O 1
ATOM 779 N N . HIS A 1 102 ? -15.453 7.313 10.803 1.00 75.44 102 HIS A N 1
ATOM 780 C CA . HIS A 1 102 ? -14.874 8.527 11.396 1.00 75.44 102 HIS A CA 1
ATOM 781 C C . HIS A 1 102 ? -15.717 9.157 12.525 1.00 75.44 102 HIS A C 1
ATOM 783 O O . HIS A 1 102 ? -15.731 10.372 12.748 1.00 75.44 102 HIS A O 1
ATOM 789 N N . LYS A 1 103 ? -16.441 8.324 13.285 1.00 73.94 103 LYS A N 1
ATOM 790 C CA . LYS A 1 103 ? -17.275 8.766 14.417 1.00 73.94 103 LYS A CA 1
ATOM 791 C C . LYS A 1 103 ? -16.499 9.423 15.562 1.00 73.94 103 LYS A C 1
ATOM 793 O O . LYS A 1 103 ? -17.135 10.021 16.429 1.00 73.94 103 LYS A O 1
ATOM 798 N N . GLU A 1 104 ? -15.167 9.383 15.583 1.00 64.75 104 GLU A N 1
ATOM 799 C CA . GLU A 1 104 ? -14.332 10.150 16.519 1.00 64.75 104 GLU A CA 1
ATOM 800 C C . GLU A 1 104 ? -14.578 11.659 16.471 1.00 64.75 104 GLU A C 1
ATOM 802 O O . GLU A 1 104 ? -14.352 12.336 17.475 1.00 64.75 104 GLU A O 1
ATOM 807 N N . GLU A 1 105 ? -15.071 12.178 15.346 1.00 63.28 105 GLU A N 1
ATOM 808 C CA . GLU A 1 105 ? -15.439 13.588 15.211 1.00 63.28 105 GLU A CA 1
ATOM 809 C C . GLU A 1 105 ? -16.754 13.916 15.932 1.00 63.28 105 GLU A C 1
ATOM 811 O O . GLU A 1 105 ? -16.992 15.061 16.310 1.00 63.28 105 GLU A O 1
ATOM 816 N N . THR A 1 106 ? -17.606 12.909 16.149 1.00 69.31 106 THR A N 1
ATOM 817 C CA . THR A 1 106 ? -18.951 13.074 16.721 1.00 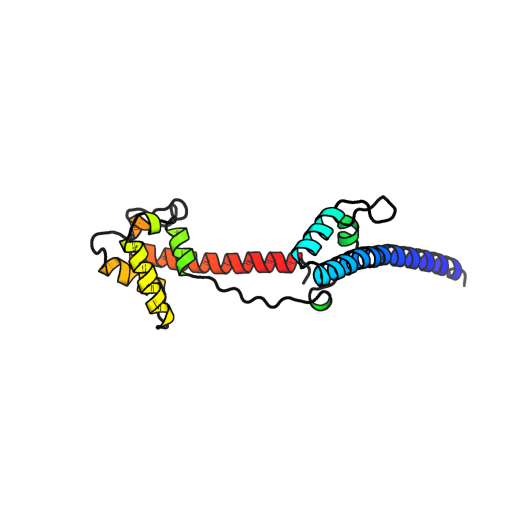69.31 106 THR A CA 1
ATOM 818 C C . THR A 1 106 ? -19.043 12.594 18.176 1.00 69.31 106 THR A C 1
ATOM 820 O O . THR A 1 106 ? -19.755 13.201 18.973 1.00 69.31 106 THR A O 1
ATOM 823 N N . ASP A 1 107 ? -18.322 11.533 18.557 1.00 77.88 107 ASP A N 1
ATOM 824 C CA . ASP A 1 107 ? -18.343 10.952 19.907 1.00 77.88 107 ASP A CA 1
ATOM 825 C C . ASP A 1 107 ? -17.001 11.154 20.641 1.00 77.88 107 ASP A C 1
ATOM 827 O O . ASP A 1 107 ? -16.020 10.435 20.425 1.00 77.88 107 ASP A O 1
ATOM 831 N N . GLU A 1 108 ? -16.973 12.070 21.617 1.00 83.94 108 GLU A N 1
ATOM 832 C CA . GLU A 1 108 ? -15.774 12.323 22.436 1.00 83.94 108 GLU A CA 1
ATOM 833 C C . GLU A 1 108 ? -15.302 11.092 23.227 1.00 83.94 108 GLU A C 1
ATOM 835 O O . GLU A 1 108 ? -14.103 10.915 23.452 1.00 83.94 108 GLU A O 1
ATOM 840 N N . ASN A 1 109 ? -16.235 10.233 23.651 1.00 85.25 109 ASN A N 1
ATOM 841 C CA . ASN A 1 109 ? -15.921 9.009 24.394 1.00 85.25 109 ASN A CA 1
ATOM 842 C C . ASN A 1 109 ? -15.170 7.995 23.524 1.00 85.25 109 ASN A C 1
ATOM 844 O O . ASN A 1 109 ? -14.275 7.313 24.014 1.00 85.25 109 ASN A O 1
ATOM 848 N N . PHE A 1 110 ? -15.503 7.920 22.232 1.00 85.25 110 PHE A N 1
ATOM 849 C CA . PHE A 1 110 ? -14.819 7.044 21.285 1.00 85.25 110 PHE A CA 1
ATOM 850 C C . PHE A 1 110 ? -13.389 7.527 21.032 1.00 85.25 110 PHE A C 1
ATOM 852 O O . PHE A 1 110 ? -12.448 6.742 21.130 1.00 85.25 110 PHE A O 1
ATOM 859 N N . ARG A 1 111 ? -13.207 8.837 20.821 1.00 87.69 111 ARG A N 1
ATOM 860 C CA . ARG A 1 111 ? -11.878 9.446 20.660 1.00 87.69 111 ARG A CA 1
ATOM 861 C C . ARG A 1 111 ? -10.968 9.170 21.860 1.00 87.69 111 ARG A C 1
ATOM 863 O O . ARG A 1 111 ? -9.833 8.738 21.676 1.00 87.69 111 ARG A O 1
ATOM 870 N N . LYS A 1 112 ? -11.478 9.372 23.081 1.00 87.44 112 LYS A N 1
ATOM 871 C CA . LYS A 1 112 ? -10.729 9.107 24.322 1.00 87.44 112 LYS A CA 1
ATOM 872 C C . LYS A 1 112 ? -10.381 7.626 24.484 1.00 87.44 112 LYS A C 1
ATOM 874 O O . LYS A 1 112 ? -9.252 7.325 24.851 1.00 87.44 112 LYS A O 1
ATOM 879 N N . ALA A 1 113 ? -11.305 6.717 24.161 1.00 88.69 113 ALA A N 1
ATOM 880 C CA . ALA A 1 113 ? -11.049 5.277 24.214 1.00 88.69 113 ALA A CA 1
ATOM 881 C C . ALA A 1 113 ? -9.939 4.848 23.240 1.00 88.69 113 ALA A C 1
ATOM 883 O O . ALA A 1 113 ? -9.078 4.056 23.605 1.00 88.69 113 ALA A O 1
ATOM 884 N N . ILE A 1 114 ? -9.916 5.392 22.018 1.00 88.69 114 ILE A N 1
ATOM 885 C CA . ILE A 1 114 ? -8.861 5.101 21.035 1.00 88.69 114 ILE A CA 1
ATOM 886 C C . ILE A 1 114 ? -7.501 5.636 21.503 1.00 88.69 114 ILE A C 1
ATOM 888 O O . ILE A 1 114 ? -6.496 4.939 21.381 1.00 88.69 114 ILE A O 1
ATOM 892 N N . GLU A 1 115 ? -7.449 6.847 22.058 1.00 89.25 115 GLU A N 1
ATOM 893 C CA . GLU A 1 115 ? -6.211 7.458 22.566 1.00 89.25 115 GLU A CA 1
ATOM 894 C C . GLU A 1 115 ? -5.623 6.678 23.756 1.00 89.25 115 GLU A C 1
ATOM 896 O O . GLU A 1 115 ? -4.421 6.390 23.791 1.00 89.25 115 GLU A O 1
ATOM 901 N N . GLN A 1 116 ? -6.481 6.274 24.697 1.00 88.88 116 GLN A N 1
ATOM 902 C CA . GLN A 1 116 ? -6.103 5.444 25.843 1.00 88.88 116 GLN A CA 1
ATOM 903 C C . GLN A 1 116 ? -5.618 4.066 25.392 1.00 88.88 116 GLN A C 1
ATOM 905 O O . GLN A 1 116 ? -4.483 3.697 25.697 1.00 88.88 116 GLN A O 1
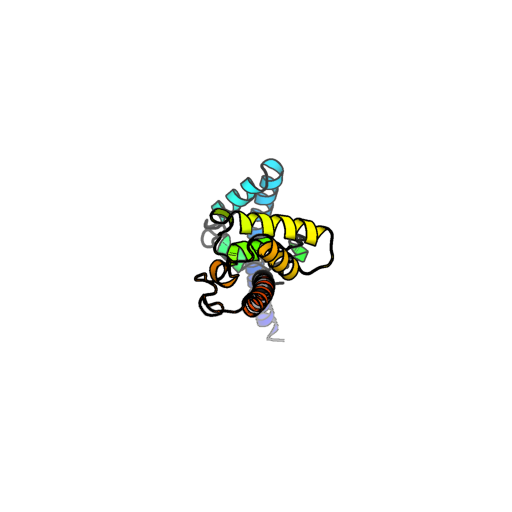ATOM 910 N N . ALA A 1 117 ? -6.395 3.374 24.557 1.00 89.44 117 ALA A N 1
ATOM 911 C CA . ALA A 1 117 ? -6.023 2.066 24.029 1.00 89.44 117 ALA A CA 1
ATOM 912 C C . ALA A 1 117 ? -4.727 2.109 23.205 1.00 89.44 117 ALA A C 1
ATOM 914 O O . ALA A 1 117 ? -3.930 1.176 23.263 1.00 89.44 117 ALA A O 1
ATOM 915 N N . THR A 1 118 ? -4.466 3.198 22.473 1.00 86.88 118 THR A N 1
ATOM 916 C CA . THR A 1 118 ? -3.212 3.369 21.717 1.00 86.88 118 THR A CA 1
ATOM 917 C C . THR A 1 118 ? -2.023 3.463 22.670 1.00 86.88 118 THR A C 1
ATOM 919 O O . THR A 1 118 ? -1.037 2.744 22.500 1.00 86.88 118 THR A O 1
ATOM 922 N N . THR A 1 119 ? -2.143 4.281 23.718 1.00 87.50 119 THR A N 1
ATOM 923 C CA . THR A 1 119 ? -1.104 4.456 24.743 1.00 87.50 119 THR A CA 1
ATOM 924 C C . THR A 1 119 ? -0.861 3.163 25.525 1.00 87.50 119 THR A C 1
ATOM 926 O O . THR A 1 119 ? 0.285 2.804 25.801 1.00 87.50 119 THR A O 1
ATOM 929 N N . GLU A 1 120 ? -1.919 2.424 25.859 1.00 86.25 120 GLU A N 1
ATOM 930 C CA . GLU A 1 120 ? -1.814 1.129 26.534 1.00 86.25 120 GLU A CA 1
ATOM 931 C C . GLU A 1 120 ? -1.229 0.045 25.619 1.00 86.25 120 GLU A C 1
ATOM 933 O O . GLU A 1 120 ? -0.407 -0.745 26.079 1.00 86.25 120 GLU A O 1
ATOM 938 N N . SER A 1 121 ? -1.569 0.020 24.327 1.00 83.88 121 SER A N 1
ATOM 939 C CA . SER A 1 121 ? -1.003 -0.948 23.371 1.00 83.88 121 SER A CA 1
ATOM 940 C C . SER A 1 121 ? 0.469 -0.678 23.049 1.00 83.88 121 SER A C 1
ATOM 942 O O . SER A 1 121 ? 1.222 -1.605 22.783 1.00 83.88 121 SER A O 1
ATOM 944 N N . ALA A 1 122 ? 0.920 0.577 23.142 1.00 82.75 122 ALA A N 1
ATOM 945 C CA . ALA A 1 122 ? 2.336 0.906 22.994 1.00 82.75 122 ALA A CA 1
ATOM 946 C C . ALA A 1 122 ? 3.177 0.385 24.175 1.00 82.75 122 ALA A C 1
ATOM 948 O O . ALA A 1 122 ? 4.343 0.034 24.009 1.00 82.75 122 ALA A O 1
ATOM 949 N N . ASN A 1 123 ? 2.582 0.328 25.372 1.00 82.44 123 ASN A N 1
ATOM 950 C CA . ASN A 1 123 ? 3.252 -0.102 26.602 1.00 82.44 123 ASN A CA 1
ATOM 951 C C . ASN A 1 123 ? 2.992 -1.574 26.964 1.00 82.44 123 ASN A C 1
ATOM 953 O O . ASN A 1 123 ? 3.649 -2.110 27.857 1.00 82.44 123 ASN A O 1
ATOM 957 N N . SER A 1 124 ? 2.030 -2.232 26.316 1.00 79.00 124 SER A N 1
ATOM 958 C CA . SER A 1 124 ? 1.616 -3.597 26.636 1.00 79.00 124 SER A CA 1
ATOM 959 C C . SER A 1 124 ? 1.511 -4.462 25.386 1.00 79.00 124 SER A C 1
ATOM 961 O O . SER A 1 124 ? 1.109 -4.008 24.327 1.00 79.00 124 SER A O 1
ATOM 963 N N . GLN A 1 125 ? 1.803 -5.755 25.520 1.00 74.75 125 GLN A N 1
ATOM 964 C CA . GLN A 1 125 ? 1.641 -6.734 24.436 1.00 74.75 125 GLN A CA 1
ATOM 965 C C . GLN A 1 125 ? 0.170 -7.161 24.231 1.00 74.75 125 GLN A C 1
ATOM 967 O O . GLN A 1 125 ? -0.114 -8.183 23.608 1.00 74.75 125 GLN A O 1
ATOM 972 N N . SER A 1 126 ? -0.776 -6.429 24.823 1.00 79.12 126 SER A N 1
ATOM 973 C CA . SER A 1 126 ? -2.195 -6.771 24.778 1.00 79.12 126 SER A CA 1
ATOM 974 C C . SER A 1 126 ? -2.798 -6.343 23.444 1.00 79.12 126 SER A C 1
ATOM 976 O O . SER A 1 126 ? -2.434 -5.317 22.878 1.00 79.12 126 SER A O 1
ATOM 978 N N . ASP A 1 127 ? -3.754 -7.122 22.952 1.00 86.44 127 ASP A N 1
ATOM 979 C CA . ASP A 1 127 ? -4.444 -6.826 21.702 1.00 86.44 127 ASP A CA 1
ATOM 980 C C . ASP A 1 127 ? -5.253 -5.515 21.782 1.00 86.44 127 ASP A C 1
ATOM 982 O O . ASP A 1 127 ? -6.084 -5.336 22.679 1.00 86.44 127 ASP A O 1
ATOM 986 N N . PHE A 1 128 ? -5.035 -4.623 20.809 1.00 88.00 128 PHE A N 1
ATOM 987 C CA . PHE A 1 128 ? -5.613 -3.276 20.769 1.00 88.00 128 PHE A CA 1
ATOM 988 C C . PHE A 1 128 ? -7.143 -3.284 20.848 1.00 88.00 128 PHE A C 1
ATOM 990 O O . PHE A 1 128 ? -7.724 -2.492 21.585 1.00 88.00 128 PHE A O 1
ATOM 997 N N . ILE A 1 129 ? -7.807 -4.200 20.135 1.00 88.94 129 ILE A N 1
ATOM 998 C CA . ILE A 1 129 ? -9.276 -4.271 20.099 1.00 88.94 129 ILE A CA 1
ATOM 999 C C . ILE A 1 129 ? -9.827 -4.588 21.493 1.00 88.94 129 ILE A C 1
ATOM 1001 O O . ILE A 1 129 ? -10.828 -4.014 21.918 1.00 88.94 129 ILE A O 1
ATOM 1005 N N . THR A 1 130 ? -9.138 -5.456 22.234 1.00 89.19 130 THR A N 1
ATOM 1006 C CA . THR A 1 130 ? -9.517 -5.817 23.607 1.00 89.19 130 THR A CA 1
ATOM 1007 C C . THR A 1 130 ? -9.409 -4.618 24.550 1.00 89.19 130 THR A C 1
ATOM 1009 O O . THR A 1 130 ? -10.322 -4.369 25.341 1.00 89.19 130 THR A O 1
ATOM 1012 N N . LEU A 1 131 ? -8.307 -3.865 24.457 1.00 89.50 131 LEU A N 1
ATOM 1013 C CA . LEU A 1 131 ? -8.082 -2.652 25.250 1.00 89.50 131 LEU A CA 1
ATOM 1014 C C . LEU A 1 131 ? -9.126 -1.582 24.920 1.00 89.50 131 LEU A C 1
ATOM 1016 O O . LEU A 1 131 ? -9.790 -1.066 25.813 1.00 89.50 131 LEU A O 1
ATOM 1020 N N . PHE A 1 132 ? -9.370 -1.351 23.631 1.00 90.06 132 PHE A N 1
ATOM 1021 C CA . PHE A 1 132 ? -10.377 -0.409 23.162 1.00 90.06 132 PHE A CA 1
ATOM 1022 C C . PHE A 1 132 ? -11.783 -0.736 23.688 1.00 90.06 132 PHE A C 1
ATOM 1024 O O . PHE A 1 132 ? -12.465 0.143 24.213 1.00 90.06 132 PHE A O 1
ATOM 1031 N N . VAL A 1 133 ? -12.224 -1.997 23.595 1.00 88.81 133 VAL A N 1
ATOM 1032 C CA . VAL A 1 133 ? -13.547 -2.419 24.090 1.00 88.81 133 VAL A CA 1
ATOM 1033 C C . VAL A 1 133 ? -13.670 -2.193 25.598 1.00 88.81 133 VAL A C 1
ATOM 1035 O O . VAL A 1 133 ? -14.708 -1.723 26.070 1.00 88.81 133 VAL A O 1
ATOM 1038 N N . LYS A 1 134 ? -12.613 -2.496 26.356 1.00 88.69 134 LYS A N 1
ATOM 1039 C CA . LYS A 1 134 ? -12.556 -2.287 27.807 1.00 88.69 134 LYS A CA 1
ATOM 1040 C C . LYS A 1 134 ? -12.660 -0.800 28.162 1.00 88.69 134 LYS A C 1
ATOM 1042 O O . LYS A 1 134 ? -13.508 -0.441 28.981 1.00 88.69 134 LYS A O 1
ATOM 1047 N N . ASP A 1 135 ? 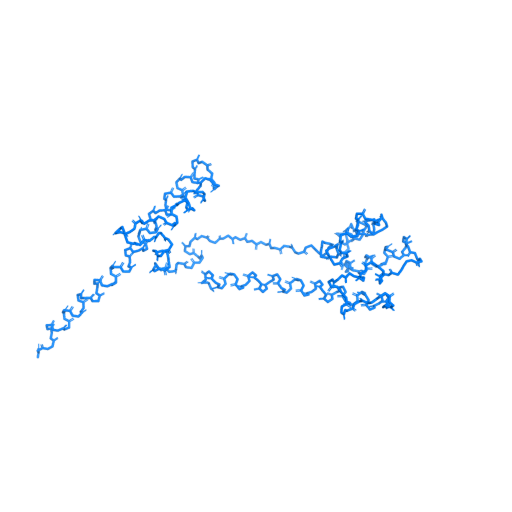-11.854 0.049 27.533 1.00 89.00 135 ASP A N 1
ATOM 1048 C CA . ASP A 1 135 ? -11.807 1.488 27.819 1.00 89.00 135 ASP A CA 1
ATOM 1049 C C . ASP A 1 135 ? -13.108 2.176 27.403 1.00 89.00 135 ASP A C 1
ATOM 1051 O O . ASP A 1 135 ? -13.682 2.969 28.153 1.00 89.00 135 ASP A O 1
ATOM 1055 N N . TYR A 1 136 ? -13.661 1.790 26.252 1.00 87.12 136 TYR A N 1
ATOM 1056 C CA . TYR A 1 136 ? -14.945 2.301 25.793 1.00 87.12 136 TYR A CA 1
ATOM 1057 C C . TYR A 1 136 ? -16.088 1.941 26.753 1.00 87.12 136 TYR A C 1
ATOM 1059 O O . TYR A 1 136 ? -16.917 2.792 27.078 1.00 87.12 136 TYR A O 1
ATOM 1067 N N . LYS A 1 137 ? -16.122 0.706 27.271 1.00 86.19 137 LYS A N 1
ATOM 1068 C CA . LYS A 1 137 ? -17.128 0.287 28.262 1.00 86.19 137 LYS A CA 1
ATOM 1069 C C . LYS A 1 137 ? -16.955 0.964 29.619 1.00 86.19 137 LYS A C 1
ATOM 1071 O O . LYS A 1 137 ? -17.957 1.180 30.300 1.00 86.19 137 LYS A O 1
ATOM 1076 N N . ALA A 1 138 ? -15.732 1.329 30.000 1.00 87.00 138 ALA A N 1
ATOM 1077 C CA . ALA A 1 138 ? -15.482 2.117 31.204 1.00 87.00 138 ALA A CA 1
ATOM 1078 C C . ALA A 1 138 ? -16.016 3.555 31.070 1.00 87.00 138 ALA A C 1
ATOM 1080 O O . ALA A 1 138 ? -16.578 4.094 32.023 1.00 87.00 138 ALA A O 1
ATOM 1081 N N . LEU A 1 139 ? -15.887 4.157 29.884 1.00 84.81 139 LEU A N 1
ATOM 1082 C CA . LEU A 1 139 ? -16.350 5.519 29.603 1.00 84.81 139 LEU A CA 1
ATOM 1083 C C . LEU A 1 139 ? -17.861 5.601 29.337 1.00 84.81 139 LEU A C 1
ATOM 1085 O O . LEU A 1 139 ? -18.504 6.578 29.721 1.00 84.81 139 LEU A O 1
ATOM 1089 N N . ALA A 1 140 ? -18.439 4.592 28.682 1.00 80.94 140 ALA A N 1
ATOM 1090 C CA . ALA A 1 140 ? -19.840 4.582 28.270 1.00 80.94 140 ALA A CA 1
ATOM 1091 C C . ALA A 1 140 ? -20.523 3.227 28.556 1.00 80.94 140 ALA A C 1
ATOM 1093 O O . ALA A 1 140 ? -20.874 2.497 27.627 1.00 80.94 140 ALA A O 1
ATOM 1094 N N . PRO A 1 141 ? -20.802 2.897 29.831 1.00 76.69 141 PRO A N 1
ATOM 1095 C CA . PRO A 1 141 ? -21.407 1.614 30.204 1.00 76.69 141 PRO A CA 1
ATOM 1096 C C . PRO A 1 141 ? -22.829 1.411 29.654 1.00 76.69 141 PRO A C 1
ATOM 1098 O O . PRO A 1 141 ? -23.288 0.275 29.568 1.00 76.69 141 PRO A O 1
ATOM 1101 N N . GLN A 1 142 ? -23.528 2.489 29.272 1.00 73.25 142 GLN A N 1
ATOM 1102 C CA . GLN A 1 142 ? -24.881 2.422 28.705 1.00 73.25 142 GLN A CA 1
ATOM 1103 C C . GLN A 1 142 ? -24.933 2.400 27.170 1.00 73.25 142 GLN A C 1
ATOM 1105 O O . GLN A 1 142 ? -25.989 2.090 26.622 1.00 73.25 142 GLN A O 1
ATOM 1110 N N . LYS A 1 143 ? -23.833 2.707 26.463 1.00 77.56 143 LYS A N 1
ATOM 1111 C CA . LYS A 1 143 ? -23.806 2.674 24.992 1.00 77.56 143 LYS A CA 1
ATOM 1112 C C . LYS A 1 143 ? -23.361 1.296 24.491 1.00 77.56 143 LYS A C 1
ATOM 1114 O O . LYS A 1 143 ? -22.443 0.664 25.031 1.00 77.56 143 LYS A O 1
ATOM 1119 N N . SER A 1 144 ? -24.035 0.810 23.453 1.00 78.69 144 SER A N 1
ATOM 1120 C CA . SER A 1 144 ? -23.673 -0.445 22.790 1.00 78.69 144 SER A CA 1
ATOM 1121 C C . SER A 1 144 ? -22.578 -0.194 21.754 1.00 78.69 144 SER A C 1
ATOM 1123 O O . SER A 1 144 ? -22.600 0.826 21.067 1.00 78.69 144 SER A O 1
ATOM 1125 N N . LEU A 1 145 ? -21.626 -1.120 21.607 1.00 78.06 145 LEU A N 1
ATOM 1126 C CA . LEU A 1 145 ? -20.628 -1.015 20.532 1.00 78.06 145 LEU A CA 1
ATOM 1127 C C . LEU A 1 145 ? -21.283 -1.151 19.149 1.00 78.06 145 LEU A C 1
ATOM 1129 O O . LEU A 1 145 ? -20.807 -0.576 18.175 1.00 78.06 145 LEU A O 1
ATOM 1133 N N . ALA A 1 146 ? -22.413 -1.855 19.077 1.00 80.56 146 ALA A N 1
ATOM 1134 C CA . ALA A 1 146 ? -23.212 -2.000 17.869 1.00 80.56 146 ALA A CA 1
ATOM 1135 C C . ALA A 1 146 ? -23.668 -0.653 17.280 1.00 80.56 146 ALA A C 1
ATOM 1137 O O . ALA A 1 146 ? -23.721 -0.515 16.065 1.00 80.56 146 ALA A O 1
ATOM 1138 N N . GLU A 1 147 ? -23.944 0.358 18.107 1.00 80.25 147 GLU A N 1
ATOM 1139 C CA . GLU A 1 147 ? -24.356 1.688 17.635 1.00 80.25 147 GLU A CA 1
ATOM 1140 C C . GLU A 1 147 ? -23.216 2.450 16.936 1.00 80.25 147 GLU A C 1
ATOM 1142 O O . GLU A 1 147 ? -23.449 3.190 15.979 1.00 80.25 147 GLU A O 1
ATOM 1147 N N . LEU A 1 148 ? -21.971 2.227 17.367 1.00 79.75 148 LEU A N 1
ATOM 1148 C CA . LEU A 1 148 ? -20.794 2.821 16.734 1.00 79.75 148 LEU A CA 1
ATOM 1149 C C . LEU A 1 148 ? -20.445 2.141 15.410 1.00 79.75 148 LEU A C 1
ATOM 1151 O O . LEU A 1 148 ? -20.104 2.816 14.444 1.00 79.75 148 LEU A O 1
ATOM 1155 N N . PHE A 1 149 ? -20.542 0.813 15.368 1.00 82.88 149 PHE A N 1
ATOM 1156 C CA . PHE A 1 149 ? -20.072 0.007 14.241 1.00 82.88 149 PHE A CA 1
ATOM 1157 C C . PHE A 1 149 ? -21.184 -0.454 13.288 1.00 82.88 149 PHE A C 1
ATOM 1159 O O . PHE A 1 149 ? -20.899 -1.164 12.329 1.00 82.88 149 PHE A O 1
ATOM 1166 N N . ALA A 1 150 ? -22.435 -0.022 13.480 1.00 79.50 150 ALA A N 1
ATOM 1167 C CA . ALA A 1 150 ? -23.520 -0.181 12.503 1.00 79.50 150 ALA A CA 1
ATOM 1168 C C . ALA A 1 150 ? -23.357 0.789 11.310 1.00 79.50 150 ALA A C 1
ATOM 1170 O O . ALA A 1 150 ? -24.250 1.574 10.985 1.00 79.50 150 ALA A O 1
ATOM 1171 N N . THR A 1 151 ? -22.187 0.767 10.674 1.00 81.94 151 THR A N 1
ATOM 1172 C CA . THR A 1 151 ? -21.837 1.594 9.515 1.00 81.94 151 THR A CA 1
ATOM 1173 C C . THR A 1 151 ? -22.224 0.895 8.213 1.00 81.94 151 THR A C 1
ATOM 1175 O O . THR A 1 151 ? -22.507 -0.304 8.190 1.00 81.94 151 THR A O 1
ATOM 1178 N N . GLN A 1 152 ? -22.236 1.623 7.089 1.00 76.50 152 GLN A N 1
ATOM 1179 C CA . GLN A 1 152 ? -22.537 1.010 5.785 1.00 76.50 152 GLN A CA 1
ATOM 1180 C C . GLN A 1 152 ? -21.536 -0.090 5.410 1.00 76.50 152 GLN A C 1
ATOM 1182 O O . GLN A 1 152 ? -21.925 -1.072 4.785 1.00 76.50 152 GLN A O 1
ATOM 1187 N N . GLN A 1 153 ? -20.275 0.052 5.829 1.00 75.88 153 GLN A N 1
ATOM 1188 C CA . GLN A 1 153 ? -19.210 -0.920 5.569 1.00 75.88 153 GLN A CA 1
ATOM 1189 C C . GLN A 1 153 ? -19.432 -2.243 6.310 1.00 75.88 153 GLN A C 1
ATOM 1191 O O . GLN A 1 153 ? -19.089 -3.307 5.802 1.00 75.88 153 GLN A O 1
ATOM 1196 N N . LEU A 1 154 ? -20.042 -2.180 7.494 1.00 80.31 154 LEU A N 1
ATOM 1197 C CA . LEU A 1 154 ? -20.299 -3.333 8.352 1.00 80.31 154 LEU A CA 1
ATOM 1198 C C . LEU A 1 154 ? -21.761 -3.783 8.333 1.00 80.31 154 LEU A C 1
ATOM 1200 O O . LEU A 1 154 ? -22.119 -4.687 9.080 1.00 80.31 154 LEU A O 1
ATOM 1204 N N . ARG A 1 155 ? -22.604 -3.214 7.465 1.00 74.69 155 ARG A N 1
ATOM 1205 C CA . ARG A 1 155 ? -24.058 -3.443 7.441 1.00 74.69 155 ARG A CA 1
ATOM 1206 C C . ARG A 1 155 ? -24.460 -4.919 7.328 1.00 74.69 155 ARG A C 1
ATOM 1208 O O . ARG A 1 155 ? -25.494 -5.304 7.865 1.00 74.69 155 ARG A O 1
ATOM 1215 N N . ASP A 1 156 ? -23.642 -5.732 6.663 1.00 78.44 156 ASP A N 1
ATOM 1216 C CA . ASP A 1 156 ? -23.892 -7.168 6.482 1.00 78.44 156 ASP A CA 1
ATOM 1217 C C . ASP A 1 156 ? -23.370 -8.031 7.652 1.00 78.44 156 ASP A C 1
ATOM 1219 O O . ASP A 1 156 ? -23.671 -9.222 7.721 1.00 78.44 156 ASP A O 1
ATOM 1223 N N . LYS A 1 157 ? -22.578 -7.450 8.567 1.00 79.12 157 LYS A N 1
ATOM 1224 C CA . LYS A 1 157 ? -21.855 -8.159 9.643 1.00 79.12 157 LYS A CA 1
ATOM 1225 C C . LYS A 1 157 ? -22.193 -7.665 11.054 1.00 79.12 157 LYS A C 1
ATOM 1227 O O . LYS A 1 157 ? -22.123 -8.448 11.994 1.00 79.12 157 LYS A O 1
ATOM 1232 N N . VAL A 1 158 ? -22.554 -6.393 11.212 1.00 81.75 158 VAL A N 1
ATOM 1233 C CA . VAL A 1 158 ? -22.9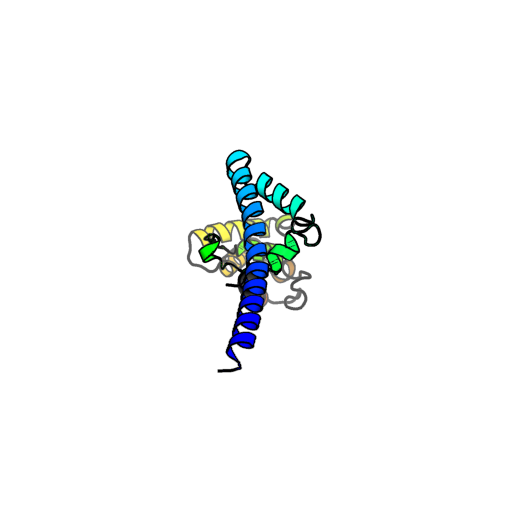41 -5.758 12.476 1.00 81.75 158 VAL A CA 1
ATOM 1234 C C . VAL A 1 158 ? -24.296 -5.092 12.292 1.00 81.75 158 VAL A C 1
ATOM 1236 O O . VAL A 1 158 ? -24.488 -4.247 11.420 1.00 81.75 158 VAL A O 1
ATOM 1239 N N . THR A 1 159 ? -25.242 -5.459 13.149 1.00 78.81 159 THR A N 1
ATOM 1240 C CA . THR A 1 159 ? -26.552 -4.804 13.238 1.00 78.81 159 THR A CA 1
ATOM 1241 C C . THR A 1 159 ? -26.662 -4.053 14.558 1.00 78.81 159 THR A C 1
ATOM 1243 O O . THR A 1 159 ? -25.932 -4.345 15.501 1.00 78.81 159 THR A O 1
ATOM 1246 N N . THR A 1 160 ? -27.615 -3.128 14.678 1.00 75.81 160 THR A N 1
ATOM 1247 C CA . THR A 1 160 ? -27.874 -2.382 15.926 1.00 75.81 160 THR A CA 1
ATOM 1248 C C . THR A 1 160 ? -28.252 -3.270 17.120 1.00 75.81 160 THR A C 1
ATOM 1250 O O . THR A 1 160 ? -28.209 -2.806 18.254 1.00 75.81 160 THR A O 1
ATOM 1253 N N . ASN A 1 161 ? -28.587 -4.543 16.881 1.00 79.12 161 ASN A N 1
ATOM 1254 C CA . ASN A 1 161 ? -28.911 -5.536 17.909 1.00 79.12 161 ASN A CA 1
ATOM 1255 C C . ASN A 1 161 ? -27.762 -6.523 18.194 1.00 79.12 161 ASN A C 1
ATOM 1257 O O . ASN A 1 161 ? -27.934 -7.432 19.009 1.00 79.12 161 ASN A O 1
ATOM 1261 N N . SER A 1 162 ? -26.621 -6.401 17.510 1.00 82.00 162 SER A N 1
ATOM 1262 C CA . SER A 1 162 ? -25.486 -7.310 17.686 1.00 82.00 162 SER A CA 1
ATOM 1263 C C . SER A 1 162 ? -24.883 -7.179 19.085 1.00 82.00 162 SER A C 1
ATOM 1265 O O . SER A 1 162 ? -24.814 -6.095 19.666 1.00 82.00 162 SER A O 1
ATOM 1267 N N . SER A 1 163 ? -24.435 -8.303 19.644 1.00 86.50 163 SER A N 1
ATOM 1268 C CA . SER A 1 163 ? -23.810 -8.298 20.972 1.00 86.50 163 SER A CA 1
ATOM 1269 C C . SER A 1 163 ? -22.406 -7.690 20.922 1.00 86.50 163 SER A C 1
ATOM 1271 O O . SER A 1 163 ? -21.703 -7.829 19.925 1.00 86.50 163 SER A O 1
ATOM 1273 N N . ASP A 1 164 ? -21.938 -7.095 22.021 1.00 84.25 164 ASP A N 1
ATOM 1274 C CA . ASP A 1 164 ? -20.590 -6.504 22.077 1.00 84.25 164 ASP A CA 1
ATOM 1275 C C . ASP A 1 164 ? -19.479 -7.515 21.711 1.00 84.25 164 ASP A C 1
ATOM 1277 O O . ASP A 1 164 ? -18.519 -7.166 21.029 1.00 84.25 164 ASP A O 1
ATOM 1281 N N . LYS A 1 165 ? -19.640 -8.793 22.090 1.00 85.88 165 LYS A N 1
ATOM 1282 C CA . LYS A 1 165 ? -18.702 -9.880 21.740 1.00 85.88 165 LYS A CA 1
ATOM 1283 C C . LYS A 1 165 ? -18.698 -10.220 20.251 1.00 85.88 165 LYS A C 1
ATOM 1285 O O . LYS A 1 165 ? -17.693 -10.683 19.717 1.00 85.88 165 LYS A O 1
ATOM 1290 N N . GLU A 1 166 ? -19.843 -10.071 19.597 1.00 86.50 166 GLU A N 1
ATOM 1291 C CA . GLU A 1 166 ? -19.967 -10.279 18.159 1.00 86.50 166 GLU A CA 1
ATOM 1292 C C . GLU A 1 166 ? -19.282 -9.143 17.404 1.00 86.50 166 GLU A C 1
ATOM 1294 O O . GLU A 1 166 ? -18.475 -9.412 16.517 1.00 86.50 166 GLU A O 1
ATOM 1299 N N . VAL A 1 167 ? -19.505 -7.897 17.836 1.00 86.38 167 VAL A N 1
ATOM 1300 C CA . VAL A 1 167 ? -18.826 -6.716 17.289 1.00 86.38 167 VAL A CA 1
ATOM 1301 C C . VAL A 1 167 ? -17.311 -6.847 17.438 1.00 86.38 167 VAL A C 1
ATOM 1303 O O . VAL A 1 167 ? -16.590 -6.676 16.462 1.00 86.38 167 VAL A O 1
ATOM 1306 N N . GLU A 1 168 ? -16.816 -7.251 18.611 1.00 88.00 168 GLU A N 1
ATOM 1307 C CA . GLU A 1 168 ? -15.384 -7.486 18.833 1.00 88.00 168 GLU A CA 1
ATOM 1308 C C . GLU A 1 168 ? -14.799 -8.511 17.845 1.00 88.00 168 GLU A C 1
ATOM 1310 O O . GLU A 1 168 ? -13.731 -8.297 17.270 1.00 88.00 168 GLU A O 1
ATOM 1315 N N . ARG A 1 169 ? -15.510 -9.621 17.604 1.00 89.25 169 ARG A N 1
ATOM 1316 C CA . ARG A 1 169 ? -15.073 -10.654 16.654 1.00 89.25 169 ARG A CA 1
ATOM 1317 C C . ARG A 1 169 ? -15.033 -10.127 15.223 1.00 89.25 169 ARG A C 1
ATOM 1319 O O . ARG A 1 169 ? -14.087 -10.429 14.500 1.00 89.25 169 ARG A O 1
ATOM 1326 N N . VAL A 1 170 ? -16.049 -9.367 14.818 1.00 88.81 170 VAL A N 1
ATOM 1327 C CA . VAL A 1 170 ? -16.110 -8.772 13.479 1.00 88.81 170 VAL A CA 1
ATOM 1328 C C . VAL A 1 170 ? -14.974 -7.770 13.291 1.00 88.81 170 VAL A C 1
ATOM 1330 O O . VAL A 1 170 ? -14.285 -7.839 12.280 1.00 88.81 170 VAL A O 1
ATOM 1333 N N . LEU A 1 171 ? -14.701 -6.916 14.283 1.00 88.19 171 LEU A N 1
ATOM 1334 C CA . LEU A 1 171 ? -13.588 -5.964 14.228 1.00 88.19 171 LEU A CA 1
ATOM 1335 C C . LEU A 1 171 ? -12.237 -6.662 14.052 1.00 88.19 171 LEU A C 1
ATOM 1337 O O . LEU A 1 171 ? -11.448 -6.248 13.207 1.00 88.19 171 LEU A O 1
ATOM 1341 N N . ARG A 1 172 ? -11.984 -7.752 14.789 1.00 90.00 172 ARG A N 1
ATOM 1342 C CA . ARG A 1 172 ? -10.754 -8.550 14.622 1.00 90.00 172 ARG A CA 1
ATOM 1343 C C . ARG A 1 172 ? -10.628 -9.097 13.201 1.00 90.00 172 ARG A C 1
ATOM 1345 O O . ARG A 1 172 ? -9.568 -8.976 12.593 1.00 90.00 172 ARG A O 1
ATOM 1352 N N . ALA A 1 173 ? -11.712 -9.664 12.673 1.00 90.69 173 ALA A N 1
ATOM 1353 C CA . ALA A 1 173 ? -11.731 -10.228 11.329 1.00 90.69 173 ALA A CA 1
ATOM 1354 C C . ALA A 1 173 ? -11.522 -9.160 10.241 1.00 90.69 173 ALA A C 1
ATOM 1356 O O . ALA A 1 173 ? -10.816 -9.411 9.267 1.00 90.69 173 ALA A O 1
ATOM 1357 N N . GLU A 1 174 ? -12.096 -7.965 10.405 1.00 88.69 174 GLU A N 1
ATOM 1358 C CA . GLU A 1 174 ? -11.891 -6.862 9.461 1.00 88.69 174 GLU A CA 1
ATOM 1359 C C . GLU A 1 174 ? -10.471 -6.314 9.494 1.00 88.69 174 GLU A C 1
ATOM 1361 O O . GLU A 1 174 ? -9.897 -6.059 8.439 1.00 88.69 174 GLU A O 1
ATOM 1366 N N . VAL A 1 175 ? -9.874 -6.168 10.678 1.00 88.50 175 VAL A N 1
ATOM 1367 C CA . VAL A 1 175 ? -8.476 -5.737 10.796 1.00 88.50 175 VAL A CA 1
ATOM 1368 C C . VAL A 1 175 ? -7.551 -6.738 10.103 1.00 88.50 175 VAL A C 1
ATOM 1370 O O . VAL A 1 175 ? -6.711 -6.343 9.294 1.00 88.50 175 VAL A O 1
ATOM 1373 N N . GLU A 1 176 ? -7.742 -8.037 10.338 1.00 89.31 176 GLU A N 1
ATOM 1374 C CA . GLU A 1 176 ? -6.978 -9.088 9.657 1.00 89.31 176 GLU A CA 1
ATOM 1375 C C . GLU A 1 176 ? -7.211 -9.071 8.136 1.00 89.31 176 GLU A C 1
ATOM 1377 O O . GLU A 1 176 ? -6.271 -9.212 7.349 1.00 89.31 176 GLU A O 1
ATOM 1382 N N . SER A 1 177 ? -8.450 -8.838 7.693 1.00 90.06 177 SER A N 1
ATOM 1383 C CA . SER A 1 177 ? -8.770 -8.698 6.271 1.00 90.06 177 SER A CA 1
ATOM 1384 C C . SER A 1 177 ? -8.085 -7.482 5.645 1.00 90.06 177 SER A C 1
ATOM 1386 O O . SER A 1 177 ? -7.499 -7.603 4.570 1.00 90.06 177 SER A O 1
ATOM 1388 N N . ALA A 1 178 ? -8.085 -6.331 6.318 1.00 87.12 178 ALA A N 1
ATOM 1389 C CA . ALA A 1 178 ? -7.424 -5.115 5.854 1.00 87.12 178 ALA A CA 1
ATOM 1390 C C . ALA A 1 178 ? -5.906 -5.312 5.699 1.00 87.12 178 ALA A C 1
ATOM 1392 O O . ALA A 1 178 ? -5.330 -4.901 4.686 1.00 87.12 178 ALA A O 1
ATOM 1393 N N . ILE A 1 179 ? -5.267 -6.006 6.646 1.00 88.12 179 ILE A N 1
ATOM 1394 C CA . ILE A 1 179 ? -3.846 -6.383 6.570 1.00 88.12 179 ILE A CA 1
ATOM 1395 C C . ILE A 1 179 ? -3.593 -7.291 5.357 1.00 88.12 179 ILE A C 1
ATOM 1397 O O . ILE A 1 179 ? -2.724 -6.998 4.532 1.00 88.12 179 ILE A O 1
ATOM 1401 N N . ASN A 1 180 ? -4.388 -8.352 5.194 1.00 89.56 180 ASN A N 1
ATOM 1402 C CA . ASN A 1 180 ? -4.248 -9.298 4.085 1.00 89.56 180 ASN A CA 1
ATOM 1403 C C . ASN A 1 180 ? -4.492 -8.647 2.717 1.00 89.56 180 ASN A C 1
ATOM 1405 O O . ASN A 1 180 ? -3.774 -8.917 1.755 1.00 89.56 180 ASN A O 1
ATOM 1409 N N . ASN A 1 181 ? -5.479 -7.759 2.619 1.00 88.19 181 ASN A N 1
ATOM 1410 C CA . ASN A 1 181 ? -5.767 -7.016 1.397 1.00 88.19 181 ASN A CA 1
ATOM 1411 C C . ASN A 1 181 ? -4.621 -6.070 1.046 1.00 88.19 181 ASN A C 1
ATOM 1413 O O . ASN A 1 181 ? -4.212 -6.022 -0.113 1.00 88.19 181 ASN A O 1
ATOM 1417 N N . SER A 1 182 ? -4.061 -5.377 2.039 1.00 86.50 182 SER A N 1
ATOM 1418 C CA . SER A 1 182 ? -2.894 -4.515 1.840 1.00 86.50 182 SER A CA 1
ATOM 1419 C C . SER A 1 182 ? -1.716 -5.329 1.304 1.00 86.50 182 SER A C 1
ATOM 1421 O O . SER A 1 182 ? -1.145 -4.977 0.272 1.00 86.50 182 SER A O 1
ATOM 1423 N N . TYR A 1 183 ? -1.427 -6.482 1.917 1.00 87.06 183 TYR A N 1
ATOM 1424 C CA . TYR A 1 183 ? -0.401 -7.411 1.442 1.00 87.06 183 TYR A CA 1
ATOM 1425 C C . TYR A 1 183 ? -0.655 -7.885 0.003 1.00 87.06 183 TYR A C 1
ATOM 1427 O O . TYR A 1 183 ? 0.241 -7.819 -0.838 1.00 87.06 183 TYR A O 1
ATOM 1435 N N . ASN A 1 184 ? -1.881 -8.308 -0.314 1.00 86.62 184 ASN A N 1
ATOM 1436 C CA . ASN A 1 184 ? -2.239 -8.809 -1.642 1.00 86.62 184 ASN A CA 1
ATOM 1437 C C . ASN A 1 184 ? -2.145 -7.729 -2.724 1.00 86.62 184 ASN A C 1
ATOM 1439 O O . ASN A 1 184 ? -1.645 -8.000 -3.818 1.00 86.62 184 ASN A O 1
ATOM 1443 N N . VAL A 1 185 ? -2.597 -6.505 -2.440 1.00 86.31 185 VAL A N 1
ATOM 1444 C CA . VAL A 1 185 ? -2.495 -5.375 -3.374 1.00 86.31 185 VAL A CA 1
ATOM 1445 C C . VAL A 1 185 ? -1.034 -5.042 -3.645 1.00 86.31 185 VAL A C 1
ATOM 1447 O O . VAL A 1 185 ? -0.656 -4.855 -4.802 1.00 86.31 185 VAL A O 1
ATOM 1450 N N . LEU A 1 186 ? -0.205 -5.001 -2.604 1.00 83.31 186 LEU A N 1
ATOM 1451 C CA . LEU A 1 186 ? 1.222 -4.727 -2.739 1.00 83.31 186 LEU A CA 1
ATOM 1452 C C . LEU A 1 186 ? 1.921 -5.821 -3.530 1.00 83.31 186 LEU A C 1
ATOM 1454 O O . LEU A 1 186 ? 2.590 -5.512 -4.509 1.00 83.31 186 LEU A O 1
ATOM 1458 N N . ARG A 1 187 ? 1.695 -7.087 -3.175 1.00 84.31 187 ARG A N 1
ATOM 1459 C CA . ARG A 1 187 ? 2.230 -8.236 -3.902 1.00 84.31 187 ARG A CA 1
ATOM 1460 C C . ARG A 1 187 ? 1.829 -8.204 -5.372 1.00 84.31 187 ARG A C 1
ATOM 1462 O O . ARG A 1 187 ? 2.687 -8.278 -6.232 1.00 84.31 187 ARG A O 1
ATOM 1469 N N . THR A 1 188 ? 0.551 -7.987 -5.674 1.00 84.50 188 THR A N 1
ATOM 1470 C CA . THR A 1 188 ? 0.072 -7.936 -7.066 1.00 84.50 188 THR A CA 1
ATOM 1471 C C . THR A 1 188 ? 0.689 -6.768 -7.842 1.00 84.50 188 THR A C 1
ATOM 1473 O O . THR A 1 188 ? 0.941 -6.883 -9.041 1.00 84.50 188 THR A O 1
ATOM 1476 N N . ARG A 1 189 ? 0.934 -5.624 -7.186 1.00 79.75 189 ARG A N 1
ATOM 1477 C CA . ARG A 1 189 ? 1.646 -4.497 -7.807 1.00 79.75 189 ARG A CA 1
ATOM 1478 C C . ARG A 1 189 ? 3.109 -4.838 -8.053 1.00 79.75 189 ARG A C 1
ATOM 1480 O O . ARG A 1 189 ? 3.584 -4.576 -9.149 1.00 79.75 189 ARG A O 1
ATOM 1487 N N . ILE A 1 190 ? 3.779 -5.442 -7.078 1.00 77.06 190 ILE A N 1
ATOM 1488 C CA . ILE A 1 190 ? 5.158 -5.925 -7.177 1.00 77.06 190 ILE A CA 1
ATOM 1489 C C . ILE A 1 190 ? 5.286 -6.933 -8.335 1.00 77.06 190 ILE A C 1
ATOM 1491 O O . ILE A 1 190 ? 6.073 -6.698 -9.247 1.00 77.06 190 ILE A O 1
ATOM 1495 N N . ASP A 1 191 ? 4.425 -7.951 -8.391 1.00 73.62 191 ASP A N 1
ATOM 1496 C CA . ASP A 1 191 ? 4.382 -8.956 -9.464 1.00 73.62 191 ASP A CA 1
ATOM 1497 C C . ASP A 1 191 ? 4.125 -8.304 -10.840 1.00 73.62 191 ASP A C 1
ATOM 1499 O O . ASP A 1 191 ? 4.709 -8.691 -11.852 1.00 73.62 191 ASP A O 1
ATOM 1503 N N . ARG A 1 192 ? 3.287 -7.255 -10.904 1.00 68.12 192 ARG A N 1
ATOM 1504 C CA . ARG A 1 192 ? 3.047 -6.483 -12.140 1.00 68.12 192 ARG A CA 1
ATOM 1505 C C . ARG A 1 192 ? 4.284 -5.700 -12.602 1.00 68.12 192 ARG A C 1
ATOM 1507 O O . ARG A 1 192 ? 4.394 -5.423 -13.794 1.00 68.12 192 ARG A O 1
ATOM 1514 N N . PHE A 1 193 ? 5.210 -5.366 -11.705 1.00 65.75 193 PHE A N 1
ATOM 1515 C CA . PHE A 1 193 ? 6.514 -4.801 -12.063 1.00 65.75 193 PHE A CA 1
ATOM 1516 C C . PHE A 1 193 ? 7.546 -5.871 -12.471 1.00 65.75 193 PHE A C 1
ATOM 1518 O O . PHE A 1 193 ? 8.655 -5.508 -12.859 1.00 65.75 193 PHE A O 1
ATOM 1525 N N . GLY A 1 194 ? 7.171 -7.157 -12.481 1.00 57.53 194 GLY A N 1
ATOM 1526 C CA . GLY A 1 194 ? 7.954 -8.236 -13.086 1.00 57.53 194 GLY A CA 1
ATOM 1527 C C . GLY A 1 194 ? 9.082 -8.783 -12.213 1.00 57.53 194 GLY A C 1
ATOM 1528 O O . GLY A 1 194 ? 10.147 -9.097 -12.747 1.00 57.53 194 GLY A O 1
ATOM 1529 N N . VAL A 1 195 ? 8.866 -8.883 -10.897 1.00 54.94 195 VAL A N 1
ATOM 1530 C CA . VAL A 1 195 ? 9.744 -9.631 -9.975 1.00 54.94 195 VAL A CA 1
ATOM 1531 C C . VAL A 1 195 ? 9.154 -10.976 -9.579 1.00 54.94 195 VAL A C 1
ATOM 1533 O O . VAL A 1 195 ? 7.910 -11.094 -9.560 1.00 54.94 195 VAL A O 1
#

pLDDT: mean 82.29, std 8.13, range [54.94, 94.19]

Secondary structure (DSSP, 8-state):
-TTHHHHHHHHHHHHHHHHHHHHHHHHHHHHHHHHHHHHHHH-HHHHHHHHHHHHTSEEETTTEEHHHHHHHS----HHHH----------HHHHHHHHTTTGGGT-HHHHHHHHHHHHHHHHSSS-HHHHHHHHHHHH-TTS-HHHHH--TTTTTT--TT--HHHHHHHHHHHHHHHHHHHHHHHHHHHHHTT-

Radius of gyration: 28.22 Å; chains: 1; bounding box: 56×48×81 Å